Protein AF-A0ABD5RK14-F1 (afdb_monomer_lite)

pLDDT: mean 70.4, std 13.51, range [42.72, 92.06]

Organism: NCBI:txid1872699

Sequence (223 aa):
MRRQVLLFPVLILFSTANAITRFLGKRLPAAKLHGWIFNWAIGSEETATEIRDELISRTATILEESETEIEESPEELQQEIDESRRRASSIISSGEFVLALLFGISGFFVSPWITFVASLVIALSASLRITAVESLAISSTPEPHSVEWLMAARGWNQGAVEEGRILLNTVSAVGIKKYDERAFSIFVEEIFVPSVAEGAVSLPKAIGRMFTQMIELTQSKSA

Structure (mmCIF, N/CA/C/O backbone):
data_AF-A0ABD5RK14-F1
#
_entry.id   AF-A0ABD5RK14-F1
#
loop_
_atom_site.group_PDB
_atom_site.id
_atom_site.type_symbol
_atom_site.label_atom_id
_atom_site.label_alt_id
_atom_site.label_comp_id
_atom_site.label_asym_id
_atom_site.label_entity_id
_atom_site.label_seq_id
_atom_site.pdbx_PDB_ins_code
_atom_site.Cartn_x
_atom_site.Cartn_y
_atom_site.Cartn_z
_atom_site.occupancy
_atom_site.B_iso_or_equiv
_atom_site.auth_seq_id
_atom_site.auth_comp_id
_atom_site.auth_asym_id
_atom_site.auth_atom_id
_atom_site.pdbx_PDB_model_num
ATOM 1 N N . MET A 1 1 ? 42.273 22.804 -22.745 1.00 50.50 1 MET A N 1
ATOM 2 C CA . MET A 1 1 ? 41.621 22.092 -23.874 1.00 50.50 1 MET A CA 1
ATOM 3 C C . MET A 1 1 ? 41.255 20.617 -23.619 1.00 50.50 1 MET A C 1
ATOM 5 O O . MET A 1 1 ? 40.518 20.071 -24.422 1.00 50.50 1 MET A O 1
ATOM 9 N N . ARG A 1 2 ? 41.653 19.951 -22.516 1.00 51.97 2 ARG A N 1
ATOM 10 C CA . ARG A 1 2 ? 41.298 18.526 -22.268 1.00 51.97 2 ARG A CA 1
ATOM 11 C C . ARG A 1 2 ? 39.879 18.252 -21.724 1.00 51.97 2 ARG A C 1
ATOM 13 O O . ARG A 1 2 ? 39.401 17.136 -21.867 1.00 51.97 2 ARG A O 1
ATOM 20 N N . ARG A 1 3 ? 39.178 19.238 -21.142 1.00 47.81 3 ARG A N 1
ATOM 21 C CA . ARG A 1 3 ? 37.818 19.048 -20.576 1.00 47.81 3 ARG A CA 1
ATOM 22 C C . ARG A 1 3 ? 36.689 18.994 -21.619 1.00 47.81 3 ARG A C 1
ATOM 24 O O . ARG A 1 3 ? 35.659 18.395 -21.347 1.00 47.81 3 ARG A O 1
ATOM 31 N N . GLN A 1 4 ? 36.875 19.569 -22.810 1.00 46.34 4 GLN A N 1
ATOM 32 C CA . GLN A 1 4 ? 35.833 19.599 -23.853 1.00 46.34 4 GLN A CA 1
ATOM 33 C C . GLN A 1 4 ? 35.713 18.277 -24.632 1.00 46.34 4 GLN A C 1
ATOM 35 O O . GLN A 1 4 ? 34.634 17.955 -25.117 1.00 46.34 4 GLN A O 1
ATOM 40 N N . VAL A 1 5 ? 36.780 17.471 -24.689 1.00 49.16 5 VAL A N 1
ATOM 41 C CA . VAL A 1 5 ? 36.800 16.197 -25.435 1.00 49.16 5 VAL A CA 1
ATOM 42 C C . VAL A 1 5 ? 36.003 15.092 -24.724 1.00 49.16 5 VAL A C 1
ATOM 44 O O . VAL A 1 5 ? 35.456 14.217 -25.381 1.00 49.16 5 VAL A O 1
ATOM 47 N N . LEU A 1 6 ? 35.860 15.161 -23.395 1.00 45.62 6 LEU A N 1
ATOM 48 C CA . LEU A 1 6 ? 35.056 14.215 -22.603 1.00 45.62 6 LEU A CA 1
ATOM 49 C C . LEU A 1 6 ? 33.555 14.554 -22.572 1.00 45.62 6 LEU A C 1
ATOM 51 O O . LEU A 1 6 ? 32.741 13.670 -22.331 1.00 45.62 6 LEU A O 1
ATOM 55 N N . LEU A 1 7 ? 33.173 15.806 -22.844 1.00 47.25 7 LEU A N 1
ATOM 56 C CA . LEU A 1 7 ? 31.766 16.228 -22.869 1.00 47.25 7 LEU A CA 1
ATOM 57 C C . LEU A 1 7 ? 31.036 15.753 -24.130 1.00 47.25 7 LEU A C 1
ATOM 59 O O . LEU A 1 7 ? 29.846 15.467 -24.079 1.00 47.25 7 LEU A O 1
ATOM 63 N N . PHE A 1 8 ? 31.743 15.634 -25.254 1.00 51.84 8 PHE A N 1
ATOM 64 C CA . PHE A 1 8 ? 31.144 15.287 -26.544 1.00 51.84 8 PHE A CA 1
ATOM 65 C C . PHE A 1 8 ? 30.552 13.861 -26.590 1.00 51.84 8 PHE A C 1
ATOM 67 O O . PHE A 1 8 ? 29.399 13.719 -26.994 1.00 51.84 8 PHE A O 1
ATOM 74 N N . PRO A 1 9 ? 31.251 12.807 -26.117 1.00 51.34 9 PRO A N 1
ATOM 75 C CA . PRO A 1 9 ? 30.698 11.451 -26.057 1.00 51.34 9 PRO A CA 1
ATOM 76 C C . PRO A 1 9 ? 29.517 11.344 -25.088 1.00 51.34 9 PRO A C 1
ATOM 78 O O . PRO A 1 9 ? 28.532 10.674 -25.386 1.00 51.34 9 PRO A O 1
ATOM 81 N N . VAL A 1 10 ? 29.591 12.050 -23.954 1.00 48.12 10 VAL A N 1
ATOM 82 C CA . VAL A 1 10 ? 28.518 12.101 -22.950 1.00 48.12 10 VAL A CA 1
ATOM 83 C C . VAL A 1 10 ? 27.273 12.782 -23.521 1.00 48.12 10 VAL A C 1
ATOM 85 O O . VAL A 1 10 ? 26.172 12.271 -23.351 1.00 48.12 10 VAL A O 1
ATOM 88 N N . LEU A 1 11 ? 27.432 13.884 -24.261 1.00 50.06 11 LEU A N 1
ATOM 89 C CA . LEU A 1 11 ? 26.327 14.584 -24.924 1.00 50.06 11 LEU A CA 1
ATOM 90 C C . LEU A 1 11 ? 25.712 13.767 -26.068 1.00 50.06 11 LEU A C 1
ATOM 92 O O . LEU A 1 11 ? 24.496 13.801 -26.245 1.00 50.06 11 LEU A O 1
ATOM 96 N N . ILE A 1 12 ? 26.514 13.003 -26.817 1.00 56.62 12 ILE A N 1
ATOM 97 C CA . ILE A 1 12 ? 26.012 12.083 -27.850 1.00 56.62 12 ILE A CA 1
ATOM 98 C C . ILE A 1 12 ? 25.234 10.930 -27.206 1.00 56.62 12 ILE A C 1
ATOM 100 O O . ILE A 1 12 ? 24.134 10.622 -27.662 1.00 56.62 12 ILE A O 1
ATOM 104 N N . LEU A 1 13 ? 25.741 10.336 -26.122 1.00 48.41 13 LEU A N 1
ATOM 105 C CA . LEU A 1 13 ? 25.019 9.317 -25.352 1.00 48.41 13 LEU A CA 1
ATOM 106 C C . LEU A 1 13 ? 23.698 9.863 -24.802 1.00 48.41 13 LEU A C 1
ATOM 108 O O . LEU A 1 13 ? 22.663 9.231 -24.992 1.00 48.41 13 LEU A O 1
ATOM 112 N N . PHE A 1 14 ? 23.707 11.066 -24.218 1.00 48.09 14 PHE A N 1
ATOM 113 C CA . PHE A 1 14 ? 22.492 11.739 -23.753 1.00 48.09 14 PHE A CA 1
ATOM 114 C C . PHE A 1 14 ? 21.508 12.003 -24.892 1.00 48.09 14 PHE A C 1
ATOM 116 O O . PHE A 1 14 ? 20.331 11.701 -24.755 1.00 48.09 14 PHE A O 1
ATOM 123 N N . SER A 1 15 ? 21.969 12.524 -26.029 1.00 45.34 15 SER A N 1
ATOM 124 C CA . SER A 1 15 ? 21.139 12.792 -27.211 1.00 45.34 15 SER A CA 1
ATOM 125 C C . SER A 1 15 ? 20.498 11.517 -27.767 1.00 45.34 15 SER A C 1
ATOM 127 O O . SER A 1 15 ? 19.299 11.486 -28.045 1.00 45.34 15 SER A O 1
ATOM 129 N N . THR A 1 16 ? 21.279 10.438 -27.862 1.00 52.16 16 THR A N 1
ATOM 130 C CA . THR A 1 16 ? 20.818 9.145 -28.382 1.00 52.16 16 THR A CA 1
ATOM 131 C C . THR A 1 16 ? 19.840 8.489 -27.409 1.00 52.16 16 THR A C 1
ATOM 133 O O . THR A 1 16 ? 18.782 8.027 -27.831 1.00 52.16 16 THR A O 1
ATOM 136 N N . ALA A 1 17 ? 20.125 8.534 -26.103 1.00 48.66 17 ALA A N 1
ATOM 137 C CA . ALA A 1 17 ? 19.195 8.103 -25.065 1.00 48.66 17 ALA A CA 1
ATOM 138 C C . ALA A 1 17 ? 17.888 8.907 -25.121 1.00 48.66 17 ALA A C 1
ATOM 140 O O . ALA A 1 17 ? 16.819 8.310 -25.093 1.00 48.66 17 ALA A O 1
ATOM 141 N N . ASN A 1 18 ? 17.956 10.230 -25.304 1.00 45.38 18 ASN A N 1
ATOM 142 C CA . ASN A 1 18 ? 16.782 11.104 -25.383 1.00 45.38 18 ASN A CA 1
ATOM 143 C C . ASN A 1 18 ? 15.950 10.871 -26.662 1.00 45.38 18 ASN A C 1
ATOM 145 O O . ASN A 1 18 ? 14.727 11.004 -26.668 1.00 45.38 18 ASN A O 1
ATOM 149 N N . ALA A 1 19 ? 16.601 10.506 -27.769 1.00 51.12 19 ALA A N 1
ATOM 150 C CA . ALA A 1 19 ? 15.932 10.114 -29.007 1.00 51.12 19 ALA A CA 1
ATOM 151 C C . ALA A 1 19 ? 15.244 8.746 -28.871 1.00 51.12 19 ALA A C 1
ATOM 153 O O . ALA A 1 19 ? 14.104 8.591 -29.312 1.00 51.12 19 ALA A O 1
ATOM 154 N N . ILE A 1 20 ? 15.898 7.781 -28.216 1.00 50.84 20 ILE A N 1
ATOM 155 C CA . ILE A 1 20 ? 15.345 6.451 -27.931 1.00 50.84 20 ILE A CA 1
ATOM 156 C C . ILE A 1 20 ? 14.178 6.550 -26.944 1.00 50.84 20 ILE A C 1
ATOM 158 O O . ILE A 1 20 ? 13.126 5.980 -27.216 1.00 50.84 20 ILE A O 1
ATOM 162 N N . THR A 1 21 ? 14.295 7.317 -25.856 1.00 46.84 21 THR A N 1
ATOM 163 C CA . THR A 1 21 ? 13.192 7.534 -24.905 1.00 46.84 21 THR A CA 1
ATOM 164 C C . THR A 1 21 ? 12.029 8.278 -25.548 1.00 46.84 21 THR A C 1
ATOM 166 O O . THR A 1 21 ? 10.885 7.916 -25.305 1.00 46.84 21 THR A O 1
ATOM 169 N N . ARG A 1 22 ? 12.269 9.255 -26.434 1.00 50.81 22 ARG A N 1
ATOM 170 C CA . ARG A 1 22 ? 11.190 9.898 -27.210 1.00 50.81 22 ARG A CA 1
ATOM 171 C C . ARG A 1 22 ? 10.537 8.954 -28.213 1.00 50.81 22 ARG A C 1
ATOM 173 O O . ARG A 1 22 ? 9.329 9.039 -28.419 1.00 50.81 22 ARG A O 1
ATOM 180 N N . PHE A 1 23 ? 11.306 8.085 -28.861 1.00 49.59 23 PHE A N 1
ATOM 181 C CA . PHE A 1 23 ? 10.777 7.114 -29.817 1.00 49.59 23 PHE A CA 1
ATOM 182 C C . PHE A 1 23 ? 9.967 6.016 -29.115 1.00 49.59 23 PHE A C 1
ATOM 184 O O . PHE A 1 23 ? 8.843 5.725 -29.526 1.00 49.59 23 PHE A O 1
ATOM 191 N N . LEU A 1 24 ? 10.501 5.468 -28.021 1.00 42.72 24 LEU A N 1
ATOM 192 C CA . LEU A 1 24 ? 9.824 4.489 -27.174 1.00 42.72 24 LEU A CA 1
ATOM 193 C C . LEU A 1 24 ? 8.619 5.111 -26.469 1.00 42.72 24 LEU A C 1
ATOM 195 O O . LEU A 1 24 ? 7.537 4.558 -26.573 1.00 42.72 24 LEU A O 1
ATOM 199 N N . GLY A 1 25 ? 8.742 6.295 -25.869 1.00 44.94 25 GLY A N 1
ATOM 200 C CA . GLY A 1 25 ? 7.641 6.983 -25.184 1.00 44.94 25 GLY A CA 1
ATOM 201 C C . GLY A 1 25 ? 6.484 7.389 -26.103 1.00 44.94 25 GLY A C 1
ATOM 202 O O . GLY A 1 25 ? 5.346 7.481 -25.655 1.00 44.94 25 GLY A O 1
ATOM 203 N N . LYS A 1 26 ? 6.736 7.576 -27.409 1.00 54.44 26 LYS A N 1
ATOM 204 C CA . LYS A 1 26 ? 5.680 7.799 -28.415 1.00 54.44 26 LYS A CA 1
ATOM 205 C C . LYS A 1 26 ? 4.993 6.514 -28.889 1.00 54.44 26 LYS A C 1
ATOM 207 O O . LYS A 1 26 ? 3.878 6.597 -29.394 1.00 54.44 26 LYS A O 1
ATOM 212 N N . ARG A 1 27 ? 5.645 5.347 -28.791 1.00 53.66 27 ARG A N 1
ATOM 213 C CA . ARG A 1 27 ? 5.108 4.058 -29.283 1.00 53.66 27 ARG A CA 1
ATOM 214 C C . ARG A 1 27 ? 4.607 3.125 -28.185 1.00 53.66 27 ARG A C 1
ATOM 216 O O . ARG A 1 27 ? 3.693 2.347 -28.426 1.00 53.66 27 ARG A O 1
ATOM 223 N N . LEU A 1 28 ? 5.183 3.222 -27.000 1.00 49.69 28 LEU A N 1
ATOM 224 C CA . LEU A 1 28 ? 4.780 2.549 -25.778 1.00 49.69 28 LEU A CA 1
ATOM 225 C C . LEU A 1 28 ? 4.374 3.655 -24.806 1.00 49.69 28 LEU A C 1
ATOM 227 O O . LEU A 1 28 ? 5.242 4.204 -24.128 1.00 49.69 28 LEU A O 1
ATOM 231 N N . PRO A 1 29 ? 3.089 4.048 -24.766 1.00 59.72 29 PRO A N 1
ATOM 232 C CA . PRO A 1 29 ? 2.621 4.957 -23.733 1.00 59.72 29 PRO A CA 1
ATOM 233 C C . PRO A 1 29 ? 2.887 4.277 -22.393 1.00 59.72 29 PRO A C 1
ATOM 235 O O . PRO A 1 29 ? 2.222 3.298 -22.058 1.00 59.72 29 PRO A O 1
ATOM 238 N N . ALA A 1 30 ? 3.902 4.764 -21.677 1.00 54.56 30 ALA A N 1
ATOM 239 C CA . ALA A 1 30 ? 4.398 4.153 -20.451 1.00 54.56 30 ALA A CA 1
ATOM 240 C C . ALA A 1 30 ? 3.236 3.903 -19.482 1.00 54.56 30 ALA A C 1
ATOM 242 O O . ALA A 1 30 ? 3.072 2.783 -19.023 1.00 54.56 30 ALA A O 1
ATOM 243 N N . ALA A 1 31 ? 2.320 4.870 -19.340 1.00 58.41 31 ALA A N 1
ATOM 244 C CA . ALA A 1 31 ? 1.073 4.738 -18.581 1.00 58.41 31 ALA A CA 1
ATOM 245 C C . ALA A 1 31 ? 0.248 3.477 -18.921 1.00 58.41 31 ALA A C 1
ATOM 247 O O . ALA A 1 31 ? -0.212 2.783 -18.019 1.00 58.41 31 ALA A O 1
ATOM 248 N N . LYS A 1 32 ? 0.102 3.116 -20.206 1.00 63.84 32 LYS A N 1
ATOM 249 C CA . LYS A 1 32 ? -0.616 1.886 -20.595 1.00 63.84 32 LYS A CA 1
ATOM 250 C C . LYS A 1 32 ? 0.182 0.626 -20.287 1.00 63.84 32 LYS A C 1
ATOM 252 O O . LYS A 1 32 ? -0.415 -0.399 -19.986 1.00 63.84 32 LYS A O 1
ATOM 257 N N . LEU A 1 33 ? 1.510 0.684 -20.390 1.00 61.16 33 LEU A N 1
ATOM 258 C CA . LEU A 1 33 ? 2.373 -0.437 -20.029 1.00 61.16 33 LEU A CA 1
ATOM 259 C C . LEU A 1 33 ? 2.332 -0.671 -18.511 1.00 61.16 33 LEU A C 1
ATOM 261 O O . LEU A 1 33 ? 2.134 -1.804 -18.088 1.00 61.16 33 LEU A O 1
ATOM 265 N N . HIS A 1 34 ? 2.447 0.394 -17.713 1.00 61.47 34 HIS A N 1
ATOM 266 C CA . HIS A 1 34 ? 2.351 0.357 -16.254 1.00 61.47 34 HIS A CA 1
ATOM 267 C C . HIS A 1 34 ? 1.003 -0.222 -15.808 1.00 61.47 34 HIS A C 1
ATOM 269 O O . HIS A 1 34 ? 0.981 -1.215 -15.083 1.00 61.47 34 HIS A O 1
ATOM 275 N N . GLY A 1 35 ? -0.105 0.310 -16.340 1.00 63.50 35 GLY A N 1
ATOM 276 C CA . GLY A 1 35 ? -1.446 -0.210 -16.072 1.00 63.50 35 GLY A CA 1
ATOM 277 C C . GLY A 1 35 ? -1.633 -1.660 -16.528 1.00 63.50 35 GLY A C 1
ATOM 278 O O . GLY A 1 35 ? -2.241 -2.447 -15.818 1.00 63.50 35 GLY A O 1
ATOM 279 N N . TRP A 1 36 ? -1.064 -2.068 -17.668 1.00 67.38 36 TRP A N 1
ATOM 280 C CA . TRP A 1 36 ? -1.132 -3.463 -18.123 1.00 67.38 36 TRP A CA 1
ATOM 281 C C . TRP A 1 36 ? -0.375 -4.429 -17.200 1.00 67.38 36 TRP A C 1
ATOM 283 O O . TRP A 1 36 ? -0.899 -5.494 -16.883 1.00 67.38 36 TRP A O 1
ATOM 293 N N . ILE A 1 37 ? 0.826 -4.063 -16.738 1.00 66.19 37 ILE A N 1
ATOM 294 C CA . ILE A 1 37 ? 1.621 -4.892 -15.815 1.00 66.19 37 ILE A CA 1
ATOM 295 C C . ILE A 1 37 ? 0.926 -4.987 -14.454 1.00 66.19 37 ILE A C 1
ATOM 297 O O . ILE A 1 37 ? 0.843 -6.076 -13.888 1.00 66.19 37 ILE A O 1
ATOM 301 N N . PHE A 1 38 ? 0.403 -3.867 -13.951 1.00 69.44 38 PHE A N 1
ATOM 302 C CA . PHE A 1 38 ? -0.397 -3.833 -12.730 1.00 69.44 38 PHE A CA 1
ATOM 303 C C . PHE A 1 38 ? -1.629 -4.731 -12.864 1.00 69.44 38 PHE A C 1
ATOM 305 O O . PHE A 1 38 ? -1.832 -5.617 -12.037 1.00 69.44 38 PHE A O 1
ATOM 312 N N . ASN A 1 39 ? -2.354 -4.605 -13.979 1.00 76.62 39 ASN A N 1
ATOM 313 C CA . ASN A 1 39 ? -3.534 -5.412 -14.257 1.00 76.62 39 ASN A CA 1
ATOM 314 C C . ASN A 1 39 ? -3.241 -6.908 -14.374 1.00 76.62 39 ASN A C 1
ATOM 316 O O . ASN A 1 39 ? -4.050 -7.738 -13.970 1.00 76.62 39 ASN A O 1
ATOM 320 N N . TRP A 1 40 ? -2.081 -7.265 -14.920 1.00 75.06 40 TRP A N 1
ATOM 321 C CA . TRP A 1 40 ? -1.640 -8.651 -14.987 1.00 75.06 40 TRP A CA 1
ATOM 322 C C . TRP A 1 40 ? -1.264 -9.214 -13.608 1.00 75.06 40 TRP A C 1
ATOM 324 O O . TRP A 1 40 ? -1.574 -10.369 -13.322 1.00 75.06 40 TRP A O 1
ATOM 334 N N . ALA A 1 41 ? -0.609 -8.418 -12.758 1.00 67.56 41 ALA A N 1
ATOM 335 C CA . ALA A 1 41 ? -0.113 -8.866 -11.457 1.00 67.56 41 ALA A CA 1
ATOM 336 C C . ALA A 1 41 ? -1.193 -8.892 -10.360 1.00 67.56 41 ALA A C 1
ATOM 338 O O . ALA A 1 41 ? -1.214 -9.813 -9.547 1.00 67.56 41 ALA A O 1
ATOM 339 N N . ILE A 1 42 ? -2.062 -7.880 -10.325 1.00 69.44 42 ILE A N 1
ATOM 340 C CA . ILE A 1 42 ? -3.051 -7.655 -9.258 1.00 69.44 42 ILE A CA 1
ATOM 341 C C . ILE A 1 42 ? -4.485 -7.905 -9.743 1.00 69.44 42 ILE A C 1
ATOM 343 O O . ILE A 1 42 ? -5.356 -8.232 -8.944 1.00 69.44 42 ILE A O 1
ATOM 347 N N . GLY A 1 43 ? -4.739 -7.824 -11.049 1.00 75.88 43 GLY A N 1
ATOM 348 C CA . GLY A 1 43 ? -6.090 -7.685 -11.595 1.00 75.88 43 GLY A CA 1
ATOM 349 C C . GLY A 1 43 ? -6.423 -6.219 -11.859 1.00 75.88 43 GLY A C 1
ATOM 350 O O . GLY A 1 43 ? -5.556 -5.360 -11.758 1.00 75.88 43 GLY A O 1
ATOM 351 N N . SER A 1 44 ? -7.668 -5.919 -12.230 1.00 81.44 44 SER A N 1
ATOM 352 C CA . SER A 1 44 ? -8.055 -4.547 -12.584 1.00 81.44 44 SER A CA 1
ATOM 353 C C . SER A 1 44 ? -7.833 -3.549 -11.435 1.00 81.44 44 SER A C 1
ATOM 355 O O . SER A 1 44 ? -7.906 -3.917 -10.263 1.00 81.44 44 SER A O 1
ATOM 357 N N . GLU A 1 45 ? -7.598 -2.279 -11.770 1.00 77.81 45 GLU A N 1
ATOM 358 C CA . GLU A 1 45 ? -7.544 -1.175 -10.796 1.00 77.81 45 GLU A CA 1
ATOM 359 C C . GLU A 1 45 ? -8.792 -1.131 -9.899 1.00 77.81 45 GLU A C 1
ATOM 361 O O . GLU A 1 45 ? -8.683 -0.906 -8.696 1.00 77.81 45 GLU A O 1
ATOM 366 N N . GLU A 1 46 ? -9.960 -1.442 -10.464 1.00 81.62 46 GLU A N 1
ATOM 367 C CA . GLU A 1 46 ? -11.224 -1.593 -9.739 1.00 81.62 46 GLU A CA 1
ATOM 368 C C . GLU A 1 46 ? -11.125 -2.688 -8.669 1.00 81.62 46 GLU A C 1
ATOM 370 O O . GLU A 1 46 ? -11.348 -2.414 -7.496 1.00 81.62 46 GLU A O 1
ATOM 375 N N . THR A 1 47 ? -10.651 -3.885 -9.027 1.00 82.88 47 THR A N 1
ATOM 376 C CA . THR A 1 47 ? -10.435 -4.987 -8.070 1.00 82.88 47 THR A CA 1
ATOM 377 C C . THR A 1 47 ? -9.471 -4.597 -6.950 1.00 82.88 47 THR A C 1
ATOM 379 O O . THR A 1 47 ? -9.694 -4.926 -5.789 1.00 82.88 47 THR A O 1
ATOM 382 N N . ALA A 1 48 ? -8.383 -3.903 -7.280 1.00 82.19 48 ALA A N 1
ATOM 383 C CA . ALA A 1 48 ? -7.411 -3.470 -6.283 1.00 82.19 48 ALA A CA 1
ATOM 384 C C . ALA A 1 48 ? -8.024 -2.449 -5.302 1.00 82.19 48 ALA A C 1
ATOM 386 O O . ALA A 1 48 ? -7.775 -2.515 -4.098 1.00 82.19 48 ALA A O 1
ATOM 387 N N . THR A 1 49 ? -8.854 -1.545 -5.825 1.00 84.50 49 THR A N 1
ATOM 388 C CA . THR A 1 49 ? -9.574 -0.516 -5.063 1.00 84.50 49 THR A CA 1
ATOM 389 C C . THR A 1 49 ? -10.636 -1.137 -4.155 1.00 84.50 49 THR A C 1
ATOM 391 O O . THR A 1 49 ? -10.673 -0.827 -2.968 1.00 84.50 49 THR A O 1
ATOM 394 N N . GLU A 1 50 ? -11.430 -2.081 -4.669 1.00 87.00 50 GLU A N 1
ATOM 395 C CA . GLU A 1 50 ? -12.429 -2.827 -3.891 1.00 87.00 50 GLU A CA 1
ATOM 396 C C . GLU A 1 50 ? -11.794 -3.565 -2.707 1.00 87.00 50 GLU A C 1
ATOM 398 O O . GLU A 1 50 ? -12.299 -3.505 -1.589 1.00 87.00 50 GLU A O 1
ATOM 403 N N . ILE A 1 51 ? -10.658 -4.234 -2.934 1.00 86.50 51 ILE A N 1
ATOM 404 C CA . ILE A 1 51 ? -9.941 -4.966 -1.882 1.00 86.50 51 ILE A CA 1
ATOM 405 C C . ILE A 1 51 ? -9.390 -4.024 -0.817 1.00 86.50 51 ILE A C 1
ATOM 407 O O . ILE A 1 51 ? -9.453 -4.345 0.370 1.00 86.50 51 ILE A O 1
ATOM 411 N N . ARG A 1 52 ? -8.850 -2.867 -1.216 1.00 86.88 52 ARG A N 1
ATOM 412 C CA . ARG A 1 52 ? -8.433 -1.836 -0.261 1.00 86.88 52 ARG A CA 1
ATOM 413 C C . ARG A 1 52 ? -9.617 -1.398 0.594 1.00 86.88 52 ARG A C 1
ATOM 415 O O . ARG A 1 52 ? -9.498 -1.378 1.815 1.00 86.88 52 ARG A O 1
ATOM 422 N N . ASP A 1 53 ? -10.722 -1.018 -0.039 1.00 87.94 53 ASP A N 1
ATOM 423 C CA . ASP A 1 53 ? -11.877 -0.459 0.665 1.00 87.94 53 ASP A CA 1
ATOM 424 C C . ASP A 1 53 ? -12.492 -1.483 1.615 1.00 87.94 53 ASP A C 1
ATOM 426 O O . ASP A 1 53 ? -12.866 -1.147 2.735 1.00 87.94 53 ASP A O 1
ATOM 430 N N . GLU A 1 54 ? -12.504 -2.753 1.223 1.00 89.25 54 GLU A N 1
ATOM 431 C CA . GLU A 1 54 ? -12.929 -3.843 2.088 1.00 89.25 54 GLU A CA 1
ATOM 432 C C . GLU A 1 54 ? -11.974 -4.085 3.262 1.00 89.25 54 GLU A C 1
ATOM 434 O O . GLU A 1 54 ? -12.445 -4.296 4.378 1.00 89.25 54 GLU A O 1
ATOM 439 N N . LEU A 1 55 ? -10.653 -4.027 3.052 1.00 88.25 55 LEU A N 1
ATOM 440 C CA . LEU A 1 55 ? -9.676 -4.119 4.142 1.00 88.25 55 LEU A CA 1
ATOM 441 C C . LEU A 1 55 ? -9.873 -2.991 5.155 1.00 88.25 55 LEU A C 1
ATOM 443 O O . LEU A 1 55 ? -9.957 -3.253 6.352 1.00 88.25 55 LEU A O 1
ATOM 447 N N . ILE A 1 56 ? -9.983 -1.752 4.670 1.00 89.12 56 ILE A N 1
ATOM 448 C CA . ILE A 1 56 ? -10.212 -0.577 5.515 1.00 89.12 56 ILE A CA 1
ATOM 449 C C . ILE A 1 56 ? -11.539 -0.727 6.261 1.00 89.12 56 ILE A C 1
ATOM 451 O O . ILE A 1 56 ? -11.572 -0.573 7.478 1.00 89.12 56 ILE A O 1
ATOM 455 N N . SER A 1 57 ? -12.619 -1.080 5.558 1.00 90.75 57 SER A N 1
ATOM 456 C CA . SER A 1 57 ? -13.948 -1.209 6.155 1.00 90.75 57 SER A CA 1
ATOM 457 C C . SER A 1 57 ? -14.010 -2.314 7.206 1.00 90.75 57 SER A C 1
ATOM 459 O O . SER A 1 57 ? -14.558 -2.082 8.276 1.00 90.75 57 SER A O 1
ATOM 461 N N . ARG A 1 58 ? -13.458 -3.504 6.936 1.00 90.62 58 ARG A N 1
ATOM 462 C CA . ARG A 1 58 ? -13.470 -4.610 7.907 1.00 90.62 58 ARG A CA 1
ATOM 463 C C . ARG A 1 58 ? -12.625 -4.291 9.127 1.00 90.62 58 ARG A C 1
ATOM 465 O O . ARG A 1 58 ? -13.049 -4.570 10.240 1.00 90.62 58 ARG A O 1
ATOM 472 N N . THR A 1 59 ? -11.454 -3.688 8.934 1.00 89.56 59 THR A N 1
ATOM 473 C CA . THR A 1 59 ? -10.629 -3.252 10.062 1.00 89.56 59 THR A CA 1
ATOM 474 C C . THR A 1 59 ? -11.326 -2.182 10.884 1.00 89.56 59 THR A C 1
ATOM 476 O O . THR A 1 59 ? -11.300 -2.286 12.102 1.00 89.56 59 THR A O 1
ATOM 479 N N . ALA A 1 60 ? -11.998 -1.218 10.253 1.00 90.19 60 ALA A N 1
ATOM 480 C CA . ALA A 1 60 ? -12.786 -0.218 10.965 1.00 90.19 60 ALA A CA 1
ATOM 481 C C . ALA A 1 60 ? -13.871 -0.871 11.834 1.00 90.19 60 ALA A C 1
ATOM 483 O O . ALA A 1 60 ? -13.952 -0.577 13.020 1.00 90.19 60 ALA A O 1
ATOM 484 N N . THR A 1 61 ? -14.630 -1.822 11.276 1.00 92.06 61 THR A N 1
ATOM 485 C CA . THR A 1 61 ? -15.643 -2.579 12.028 1.00 92.06 61 THR A CA 1
ATOM 486 C C . THR A 1 61 ? -15.034 -3.348 13.200 1.00 92.06 61 THR A C 1
ATOM 488 O O . THR A 1 61 ? -15.567 -3.298 14.299 1.00 92.06 61 THR A O 1
ATOM 491 N N . ILE A 1 62 ? -13.894 -4.017 13.007 1.00 90.94 62 ILE A N 1
ATOM 492 C CA . ILE A 1 62 ? -13.226 -4.763 14.086 1.00 90.94 62 ILE A CA 1
ATOM 493 C C . ILE A 1 62 ? -12.727 -3.816 15.189 1.00 90.94 62 ILE A C 1
ATOM 495 O O . ILE A 1 62 ? -12.835 -4.137 16.371 1.00 90.94 62 ILE A O 1
ATOM 499 N N . LEU A 1 63 ? -12.180 -2.652 14.830 1.00 89.31 63 LEU A N 1
ATOM 500 C CA . LEU A 1 63 ? -11.735 -1.641 15.795 1.00 89.31 63 LEU A CA 1
ATOM 501 C C . LEU A 1 63 ? -12.914 -1.066 16.596 1.00 89.31 63 LEU A C 1
ATOM 503 O O . LEU A 1 63 ? -12.793 -0.904 17.808 1.00 89.31 63 LEU A O 1
ATOM 507 N N . GLU A 1 64 ? -14.050 -0.833 15.935 1.00 90.00 64 GLU A N 1
ATOM 508 C CA . GLU A 1 64 ? -15.291 -0.362 16.561 1.00 90.00 64 GLU A CA 1
ATOM 509 C C . GLU A 1 64 ? -15.858 -1.418 17.525 1.00 90.00 64 GLU A C 1
ATOM 511 O O . GLU A 1 64 ? -16.133 -1.121 18.685 1.00 90.00 64 GLU A O 1
ATOM 516 N N . GLU A 1 65 ? -15.963 -2.676 17.086 1.00 90.38 65 GLU A N 1
ATOM 517 C CA . GLU A 1 65 ? -16.473 -3.793 17.898 1.00 90.38 65 GLU A CA 1
ATOM 518 C C . GLU A 1 65 ? -15.571 -4.139 19.089 1.00 90.38 65 GLU A C 1
ATOM 520 O O . GLU A 1 65 ? -16.050 -4.626 20.114 1.00 90.38 65 GLU A O 1
ATOM 525 N N . SER A 1 66 ? -14.263 -3.911 18.957 1.00 85.62 66 SER A N 1
ATOM 526 C CA . SER A 1 66 ? -13.289 -4.140 20.030 1.00 85.62 66 SER A CA 1
ATOM 527 C C . SER A 1 66 ? -13.174 -2.975 21.014 1.00 85.62 66 SER A C 1
ATOM 529 O O . SER A 1 66 ? -12.398 -3.085 21.962 1.00 85.62 66 SER A O 1
ATOM 531 N N . GLU A 1 67 ? -13.935 -1.892 20.806 1.00 84.50 67 GLU A N 1
ATOM 532 C CA . GLU A 1 67 ? -13.866 -0.656 21.597 1.00 84.50 67 GLU A CA 1
ATOM 533 C C . GLU A 1 67 ? -12.419 -0.150 21.730 1.00 84.50 67 GLU A C 1
ATOM 535 O O . GLU A 1 67 ? -11.977 0.265 22.804 1.00 84.50 67 GLU A O 1
ATOM 540 N N . THR A 1 68 ? -11.646 -0.229 20.639 1.00 81.62 68 THR A N 1
ATOM 541 C CA . THR A 1 68 ? -10.247 0.209 20.653 1.00 81.62 68 THR A CA 1
ATOM 542 C C . THR A 1 68 ? -10.188 1.708 20.945 1.00 81.62 68 THR A C 1
ATOM 544 O O . THR A 1 68 ? -10.765 2.512 20.216 1.00 81.62 68 THR A O 1
ATOM 547 N N . GLU A 1 69 ? -9.474 2.093 22.003 1.00 83.56 69 GLU A N 1
ATOM 548 C CA . GLU A 1 69 ? -9.271 3.501 22.343 1.00 83.56 69 GLU A CA 1
ATOM 549 C C . GLU A 1 69 ? -8.326 4.141 21.316 1.00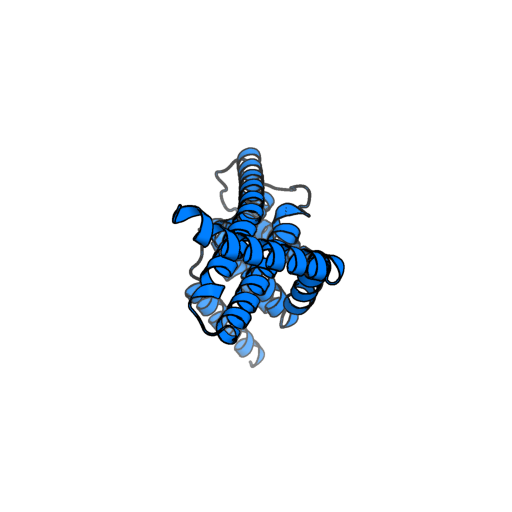 83.56 69 GLU A C 1
ATOM 551 O O . GLU A 1 69 ? -7.148 3.789 21.231 1.00 83.56 69 GLU A O 1
ATOM 556 N N . ILE A 1 70 ? -8.866 5.049 20.500 1.00 83.75 70 ILE A N 1
ATOM 557 C CA . ILE A 1 70 ? -8.105 5.842 19.531 1.00 83.75 70 ILE A CA 1
ATOM 558 C C . ILE A 1 70 ? -7.855 7.208 20.166 1.00 83.75 70 ILE A C 1
ATOM 560 O O . ILE A 1 70 ? -8.794 7.964 20.420 1.00 83.75 70 ILE A O 1
ATOM 564 N N . GLU A 1 71 ? -6.590 7.495 20.470 1.00 86.44 71 GLU A N 1
ATOM 565 C CA . GLU A 1 71 ? -6.186 8.733 21.146 1.00 86.44 71 GLU A CA 1
ATOM 566 C C . GLU A 1 71 ? -6.236 9.942 20.198 1.00 86.44 71 GLU A C 1
ATOM 568 O O . GLU A 1 71 ? -6.445 11.075 20.638 1.00 86.44 71 GLU A O 1
ATOM 573 N N . GLU A 1 72 ? -6.044 9.707 18.899 1.00 86.12 72 GLU A N 1
ATOM 574 C CA . GLU A 1 72 ? -5.975 10.741 17.874 1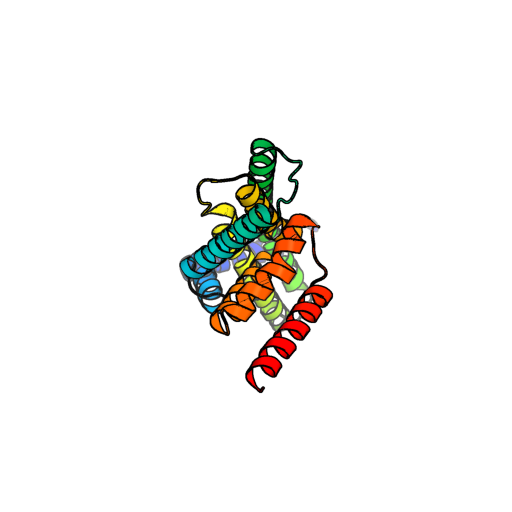.00 86.12 72 GLU A CA 1
ATOM 575 C C . GLU A 1 72 ? -7.357 11.277 17.477 1.00 86.12 72 GLU A C 1
ATOM 577 O O . GLU A 1 72 ? -8.328 10.541 17.281 1.00 86.12 72 GLU A O 1
ATOM 582 N N . SER A 1 73 ? -7.434 12.592 17.279 1.00 88.50 73 SER A N 1
ATOM 583 C CA . SER A 1 73 ? -8.642 13.236 16.763 1.00 88.50 73 SER A CA 1
ATOM 584 C C . SER A 1 73 ? -8.887 12.911 15.276 1.00 88.50 73 SER A C 1
ATOM 586 O O . SER A 1 73 ? -7.938 12.653 14.525 1.00 88.50 73 SER A O 1
ATOM 588 N N . PRO A 1 74 ? -10.147 12.980 14.796 1.00 87.62 74 PRO A N 1
ATOM 589 C CA . PRO A 1 74 ? -10.454 12.822 13.373 1.00 87.62 74 PRO A CA 1
ATOM 590 C C . PRO A 1 74 ? -9.630 13.762 12.478 1.00 87.62 74 PRO A C 1
ATOM 592 O O . PRO A 1 74 ? -9.183 13.367 11.400 1.00 87.62 74 PRO A O 1
ATOM 595 N N . GLU A 1 75 ? -9.413 15.004 12.919 1.00 87.38 75 GLU A N 1
ATOM 596 C CA . GLU A 1 75 ? -8.627 15.998 12.191 1.00 87.38 75 GLU A CA 1
ATOM 597 C C . GLU A 1 75 ? -7.144 15.619 12.097 1.00 87.38 75 GLU A C 1
ATOM 599 O O . GLU A 1 75 ? -6.547 15.776 11.029 1.00 87.38 75 GLU A O 1
ATOM 604 N N . GLU A 1 76 ? -6.555 15.097 13.177 1.00 86.94 76 GLU A N 1
ATOM 605 C CA . GLU A 1 76 ? -5.166 14.620 13.186 1.00 86.94 76 GLU A CA 1
ATOM 606 C C . GLU A 1 76 ? -4.988 13.427 12.243 1.00 86.94 76 GLU A C 1
ATOM 608 O O . GLU A 1 76 ? -4.099 13.448 11.389 1.00 86.94 76 GLU A O 1
ATOM 613 N N . LEU A 1 77 ? -5.884 12.436 12.302 1.00 86.88 77 LEU A N 1
ATOM 614 C CA . LEU A 1 77 ? -5.840 11.273 11.409 1.00 86.88 77 LEU A CA 1
ATOM 615 C C . LEU A 1 77 ? -5.984 11.678 9.936 1.00 86.88 77 LEU A C 1
ATOM 617 O O . LEU A 1 77 ? -5.254 11.187 9.070 1.00 86.88 77 LEU A O 1
ATOM 621 N N . GLN A 1 78 ? -6.893 12.610 9.640 1.00 86.69 78 GLN A N 1
ATOM 622 C CA . GLN A 1 78 ? -7.068 13.140 8.291 1.00 86.69 78 GLN A CA 1
ATOM 623 C C . GLN A 1 78 ? -5.813 13.884 7.811 1.00 86.69 78 GLN A C 1
ATOM 625 O O . GLN A 1 78 ? -5.392 13.710 6.662 1.00 86.69 78 GLN A O 1
ATOM 630 N N . GLN A 1 79 ? -5.184 14.677 8.685 1.00 88.00 79 GLN A N 1
ATOM 631 C CA . GLN A 1 79 ? -3.936 15.365 8.371 1.00 88.00 79 GLN A CA 1
ATOM 632 C C . GLN A 1 79 ? -2.809 14.368 8.074 1.00 88.00 79 GLN A C 1
ATOM 634 O O . GLN A 1 79 ? -2.088 14.549 7.093 1.00 88.00 79 GLN A O 1
ATOM 639 N N . GLU A 1 80 ? -2.666 13.302 8.860 1.00 85.50 80 GLU A N 1
ATOM 640 C CA . GLU A 1 80 ? -1.645 12.274 8.637 1.00 85.50 80 GLU A CA 1
ATOM 641 C C . GLU A 1 80 ? -1.861 11.491 7.339 1.00 85.50 80 GLU A C 1
ATOM 643 O O . GLU A 1 80 ? -0.899 11.191 6.619 1.00 85.50 80 GLU A O 1
ATOM 648 N N . ILE A 1 81 ? -3.117 11.201 6.992 1.00 84.62 81 ILE A N 1
ATOM 649 C CA . ILE A 1 81 ? -3.484 10.616 5.698 1.00 84.62 81 ILE A CA 1
ATOM 650 C C . ILE A 1 81 ? -3.042 11.544 4.561 1.00 84.62 81 ILE A C 1
ATOM 652 O O . ILE A 1 81 ? -2.380 11.103 3.616 1.00 84.62 81 ILE A O 1
ATOM 656 N N . ASP A 1 82 ? -3.355 12.835 4.651 1.00 84.81 82 ASP A N 1
ATOM 657 C CA . ASP A 1 82 ? -3.002 13.809 3.619 1.00 84.81 82 ASP A CA 1
ATOM 658 C C . ASP A 1 82 ? -1.492 14.055 3.530 1.00 84.81 82 ASP A C 1
ATOM 660 O O . ASP A 1 82 ? -0.940 14.187 2.432 1.00 84.81 82 ASP A O 1
ATOM 664 N N . GLU A 1 83 ? -0.788 14.070 4.659 1.00 85.50 83 GLU A N 1
ATOM 665 C CA . GLU A 1 83 ? 0.670 14.123 4.694 1.00 85.50 83 GLU A CA 1
ATOM 666 C C . GLU A 1 83 ? 1.292 12.884 4.060 1.00 85.50 83 GLU A C 1
ATOM 668 O O . GLU A 1 83 ? 2.205 13.011 3.237 1.00 85.50 83 GLU A O 1
ATOM 673 N N . SER A 1 84 ? 0.773 11.698 4.375 1.00 80.44 84 SER A N 1
ATOM 674 C CA . SER A 1 84 ? 1.211 10.442 3.772 1.00 80.44 84 SER A CA 1
ATOM 675 C C . SER A 1 84 ? 1.020 10.482 2.261 1.00 80.44 84 SER A C 1
ATOM 677 O O . SER A 1 84 ? 1.966 10.204 1.528 1.00 80.44 84 SER A O 1
ATOM 679 N N . ARG A 1 85 ? -0.130 10.952 1.763 1.00 77.81 85 ARG A N 1
ATOM 680 C CA . ARG A 1 85 ? -0.366 11.152 0.321 1.00 77.81 85 ARG A CA 1
ATOM 681 C C . ARG A 1 85 ? 0.626 12.120 -0.310 1.00 77.81 85 ARG A C 1
ATOM 683 O O . ARG A 1 85 ? 1.174 11.837 -1.374 1.00 77.81 85 ARG A O 1
ATOM 690 N N . ARG A 1 86 ? 0.901 13.256 0.337 1.00 79.31 86 ARG A N 1
ATOM 691 C CA . ARG A 1 86 ? 1.891 14.232 -0.154 1.00 79.31 86 ARG A CA 1
ATOM 692 C C . ARG A 1 86 ? 3.290 13.620 -0.219 1.00 79.31 86 ARG A C 1
ATOM 694 O O . ARG A 1 86 ? 3.991 13.810 -1.216 1.00 79.31 86 ARG A O 1
ATOM 701 N N . ARG A 1 87 ? 3.686 12.851 0.800 1.00 76.69 87 ARG A N 1
ATOM 702 C CA . ARG A 1 87 ? 4.950 12.098 0.814 1.00 76.69 87 ARG A CA 1
ATOM 703 C C . ARG A 1 87 ? 4.970 11.042 -0.291 1.00 76.69 87 ARG A C 1
ATOM 705 O O . ARG A 1 87 ? 5.962 10.952 -1.008 1.00 76.69 87 ARG A O 1
ATOM 712 N N . ALA A 1 88 ? 3.874 10.318 -0.500 1.00 72.25 88 ALA A N 1
ATOM 713 C CA . ALA A 1 88 ? 3.724 9.329 -1.565 1.00 72.25 88 ALA A CA 1
ATOM 714 C C . ALA A 1 88 ? 3.950 9.950 -2.954 1.00 72.25 88 ALA A C 1
ATOM 716 O O . ALA A 1 88 ? 4.769 9.459 -3.733 1.00 72.25 88 ALA A O 1
ATOM 717 N N . SER A 1 89 ? 3.312 11.093 -3.221 1.00 68.38 89 SER A N 1
ATOM 718 C CA . SER A 1 89 ? 3.503 11.876 -4.448 1.00 68.38 89 SER A CA 1
ATOM 719 C C . SER A 1 89 ? 4.956 12.334 -4.630 1.00 68.38 89 SER A C 1
ATOM 721 O O . SER A 1 89 ? 5.499 12.286 -5.734 1.00 68.38 89 SER A O 1
ATOM 723 N N . SER A 1 90 ? 5.627 12.734 -3.545 1.00 69.62 90 SER A N 1
ATOM 724 C CA . SER A 1 90 ? 7.048 13.108 -3.575 1.00 69.62 90 SER A CA 1
ATOM 725 C C . SER A 1 90 ? 7.975 11.915 -3.860 1.00 69.62 90 SER A C 1
ATOM 727 O O . SER A 1 90 ? 8.951 12.052 -4.607 1.00 69.62 90 SER A O 1
ATOM 729 N N . ILE A 1 91 ? 7.657 10.730 -3.324 1.00 64.94 91 ILE A N 1
ATOM 730 C CA . ILE A 1 91 ? 8.390 9.483 -3.583 1.00 64.94 91 ILE A CA 1
ATOM 731 C C . ILE A 1 91 ? 8.270 9.077 -5.053 1.00 64.94 91 ILE A C 1
ATOM 733 O O . ILE A 1 91 ? 9.278 8.683 -5.636 1.00 64.94 91 ILE A O 1
ATOM 737 N N . ILE A 1 92 ? 7.090 9.212 -5.671 1.00 63.66 92 ILE A N 1
ATOM 738 C CA . ILE A 1 92 ? 6.898 8.940 -7.107 1.00 63.66 92 ILE A CA 1
ATOM 739 C C . ILE A 1 92 ? 7.842 9.821 -7.938 1.00 63.66 92 ILE A C 1
ATOM 741 O O . ILE A 1 92 ? 8.642 9.307 -8.720 1.00 63.66 92 ILE A O 1
ATOM 745 N N . SER A 1 93 ? 7.843 11.133 -7.679 1.00 60.56 93 SER A N 1
ATOM 746 C CA . SER A 1 93 ? 8.714 12.085 -8.382 1.00 60.56 93 SER A CA 1
ATOM 747 C C . SER A 1 93 ? 10.213 11.801 -8.177 1.00 60.56 93 SER A C 1
ATOM 749 O O . SER A 1 93 ? 11.008 11.926 -9.110 1.00 60.56 93 SER A O 1
ATOM 751 N N . SER A 1 94 ? 10.615 11.374 -6.976 1.00 57.88 94 SER A N 1
ATOM 752 C CA . SER A 1 94 ? 12.020 11.074 -6.652 1.00 57.88 94 SER A CA 1
ATOM 753 C C . SER A 1 94 ? 12.479 9.711 -7.187 1.00 57.88 94 SER A C 1
ATOM 755 O O . SER A 1 94 ? 13.630 9.555 -7.601 1.00 57.88 94 SER A O 1
ATOM 757 N N . GLY A 1 95 ? 11.585 8.720 -7.203 1.00 56.50 95 GLY A N 1
ATOM 758 C CA . GLY A 1 95 ? 11.847 7.371 -7.699 1.00 56.50 95 GLY A CA 1
ATOM 759 C C . GLY A 1 95 ? 12.143 7.358 -9.195 1.00 56.50 95 GLY A C 1
ATOM 760 O O . GLY A 1 95 ? 13.111 6.728 -9.617 1.00 56.50 95 GLY A O 1
ATOM 761 N N . GLU A 1 96 ? 11.392 8.126 -9.986 1.00 57.09 96 GLU A N 1
ATOM 762 C CA . GLU A 1 96 ? 11.648 8.306 -11.421 1.00 57.09 96 GLU A CA 1
ATOM 763 C C . GLU A 1 96 ? 13.055 8.860 -11.699 1.00 57.09 96 GLU A C 1
ATOM 765 O O . GLU A 1 96 ? 13.759 8.381 -12.593 1.00 57.09 96 GLU A O 1
ATOM 770 N N . PHE A 1 97 ? 13.508 9.819 -10.886 1.00 50.06 97 PHE A N 1
ATOM 771 C CA . PHE A 1 97 ? 14.843 10.407 -10.996 1.00 50.06 97 PHE A CA 1
ATOM 772 C C . PHE A 1 97 ? 15.960 9.417 -10.621 1.00 50.06 97 PHE A C 1
ATOM 774 O O . PHE A 1 97 ? 16.948 9.296 -11.348 1.00 50.06 97 PHE A O 1
ATOM 781 N N . VAL A 1 98 ? 15.805 8.670 -9.521 1.00 53.56 98 VAL A N 1
ATOM 782 C CA . VAL A 1 98 ? 16.794 7.667 -9.074 1.00 53.56 98 VAL A CA 1
ATOM 783 C C . VAL A 1 98 ? 16.903 6.506 -10.064 1.00 53.56 98 VAL A C 1
ATOM 785 O O . VAL A 1 98 ? 18.009 6.047 -10.348 1.00 53.56 98 VAL A O 1
ATOM 788 N N . LEU A 1 99 ? 15.787 6.067 -10.648 1.00 56.56 99 LEU A N 1
ATOM 789 C CA . LEU A 1 99 ? 15.769 5.050 -11.703 1.00 56.56 99 LEU A CA 1
ATOM 790 C C . LEU A 1 99 ? 16.514 5.516 -12.950 1.00 56.56 99 LEU A C 1
ATOM 792 O O . LEU A 1 99 ? 17.364 4.791 -13.467 1.00 56.56 99 LEU A O 1
ATOM 796 N N . ALA A 1 100 ? 16.250 6.745 -13.400 1.00 57.81 100 ALA A N 1
ATOM 797 C CA . ALA A 1 100 ? 16.964 7.339 -14.525 1.00 57.81 100 ALA A CA 1
ATOM 798 C C . ALA A 1 100 ? 18.480 7.417 -14.259 1.00 57.81 100 ALA A C 1
ATOM 800 O O . ALA A 1 100 ? 19.284 7.134 -15.150 1.00 57.81 100 ALA A O 1
ATOM 801 N N . LEU A 1 101 ? 18.877 7.736 -13.022 1.00 52.97 101 LEU A N 1
ATOM 802 C CA . LEU A 1 101 ? 20.278 7.801 -12.608 1.00 52.97 101 LEU A CA 1
ATOM 803 C C . LEU A 1 101 ? 20.945 6.413 -12.566 1.00 52.97 101 LEU A C 1
ATOM 805 O O . LEU A 1 101 ? 22.048 6.241 -13.086 1.00 52.97 101 LEU A O 1
ATOM 809 N N . LEU A 1 102 ? 20.272 5.408 -11.992 1.00 51.59 102 LEU A N 1
ATOM 810 C CA . LEU A 1 102 ? 20.762 4.027 -11.912 1.00 51.59 102 LEU A CA 1
ATOM 811 C C . LEU A 1 102 ? 20.908 3.393 -13.299 1.00 51.59 102 LEU A C 1
ATOM 813 O O . LEU A 1 102 ? 21.907 2.715 -13.548 1.00 51.59 102 LEU A O 1
ATOM 817 N N . PHE A 1 103 ? 19.985 3.661 -14.228 1.00 56.75 103 PHE A N 1
ATOM 818 C CA . PHE A 1 103 ? 20.128 3.253 -15.631 1.00 56.75 103 PHE A CA 1
ATOM 819 C C . PHE A 1 103 ? 21.276 3.976 -16.336 1.00 56.75 103 PHE A C 1
ATOM 821 O O . PHE A 1 103 ? 21.996 3.357 -17.120 1.00 56.75 103 PHE A O 1
ATOM 828 N N . GLY A 1 104 ? 21.515 5.248 -16.007 1.00 55.84 104 GLY A N 1
ATOM 829 C CA . GLY A 1 104 ? 22.668 5.998 -16.509 1.00 55.84 104 GLY A CA 1
ATOM 830 C C . GLY A 1 104 ? 24.020 5.428 -16.056 1.00 55.84 104 GLY A C 1
ATOM 831 O O . GLY A 1 104 ? 24.956 5.371 -16.851 1.00 55.84 104 GLY A O 1
ATOM 832 N N . ILE A 1 105 ? 24.129 4.979 -14.800 1.00 53.09 105 ILE A N 1
ATOM 833 C CA . ILE A 1 105 ? 25.389 4.490 -14.207 1.00 53.09 105 ILE A CA 1
ATOM 834 C C . ILE A 1 105 ? 25.659 3.018 -14.557 1.00 53.09 105 ILE A C 1
ATOM 836 O O . ILE A 1 105 ? 26.782 2.652 -14.904 1.00 53.09 105 ILE A O 1
ATOM 840 N N . SER A 1 106 ? 24.642 2.156 -14.492 1.00 47.16 106 SER A N 1
ATOM 841 C CA . SER A 1 106 ? 24.793 0.708 -14.723 1.00 47.16 106 SER A CA 1
ATOM 842 C C . SER A 1 106 ? 25.089 0.346 -16.186 1.00 47.16 106 SER A C 1
ATOM 844 O O . SER A 1 106 ? 25.705 -0.690 -16.453 1.00 47.16 106 SER A O 1
ATOM 846 N N . GLY A 1 107 ? 24.748 1.227 -17.135 1.00 54.78 107 GLY A N 1
ATOM 847 C CA . GLY A 1 107 ? 25.125 1.108 -18.548 1.00 54.78 107 GLY A CA 1
ATOM 848 C C . GLY A 1 107 ? 26.633 1.179 -18.820 1.00 54.78 107 GLY A C 1
ATOM 849 O O . GLY A 1 107 ? 27.061 0.806 -19.909 1.00 54.78 107 GLY A O 1
ATOM 850 N N . PHE A 1 108 ? 27.441 1.628 -17.851 1.00 55.62 108 PHE A N 1
ATOM 851 C CA . PHE A 1 108 ? 28.883 1.839 -18.026 1.00 55.62 108 PHE A CA 1
ATOM 852 C C . PHE A 1 108 ? 29.779 0.674 -17.566 1.00 55.62 108 PHE A C 1
ATOM 854 O O . PHE A 1 108 ? 30.904 0.572 -18.051 1.00 55.62 108 PHE A O 1
ATOM 861 N N . PHE A 1 109 ? 29.330 -0.182 -16.638 1.00 54.41 109 PHE A N 1
ATOM 862 C CA . PHE A 1 109 ? 30.234 -1.085 -15.894 1.00 54.41 109 PHE A CA 1
ATOM 863 C C . PHE A 1 109 ? 29.872 -2.576 -15.931 1.00 54.41 109 PHE A C 1
ATOM 865 O O . PHE A 1 109 ? 30.670 -3.403 -15.495 1.00 54.41 109 PHE A O 1
ATOM 872 N N . VAL A 1 110 ? 28.698 -2.944 -16.443 1.00 59.88 110 VAL A N 1
ATOM 873 C CA . VAL A 1 110 ? 28.207 -4.332 -16.458 1.00 59.88 110 VAL A CA 1
ATOM 874 C C . VAL A 1 110 ? 27.878 -4.742 -17.896 1.00 59.88 110 VAL A C 1
ATOM 876 O O . VAL A 1 110 ? 27.612 -3.892 -18.744 1.00 59.88 110 VAL A O 1
ATOM 879 N N . SER A 1 111 ? 27.940 -6.050 -18.190 1.00 70.56 111 SER A N 1
ATOM 880 C CA . SER A 1 111 ? 27.515 -6.603 -19.484 1.00 70.56 111 SER A CA 1
ATOM 881 C C . SER A 1 111 ? 26.172 -5.986 -19.897 1.00 70.56 111 SER A C 1
ATOM 883 O O . SER A 1 111 ? 25.226 -6.075 -19.107 1.00 70.56 111 SER A O 1
ATOM 885 N N . PRO A 1 112 ? 26.051 -5.410 -21.111 1.00 63.66 112 PRO A N 1
ATOM 886 C CA . PRO A 1 112 ? 24.849 -4.695 -21.538 1.00 63.66 112 PRO A CA 1
ATOM 887 C C . PRO A 1 112 ? 23.561 -5.499 -21.355 1.00 63.66 112 PRO A C 1
ATOM 889 O O . PRO A 1 112 ? 22.515 -4.928 -21.067 1.00 63.66 112 PRO A O 1
ATOM 892 N N . TRP A 1 113 ? 23.639 -6.828 -21.467 1.00 59.09 113 TRP A N 1
ATOM 893 C CA . TRP A 1 113 ? 22.499 -7.719 -21.276 1.00 59.09 113 TRP A CA 1
ATOM 894 C C . TRP A 1 113 ? 22.078 -7.868 -19.810 1.00 59.09 113 TRP A C 1
ATOM 896 O O . TRP A 1 113 ? 20.893 -7.802 -19.500 1.00 59.09 113 TRP A O 1
ATOM 906 N N . ILE A 1 114 ? 23.037 -8.023 -18.892 1.00 65.31 114 ILE A N 1
ATOM 907 C CA . ILE A 1 114 ? 22.748 -8.118 -17.453 1.00 65.31 114 ILE A CA 1
ATOM 908 C C . ILE A 1 114 ? 22.222 -6.773 -16.954 1.00 65.31 114 ILE A C 1
ATOM 910 O O . ILE A 1 114 ? 21.220 -6.737 -16.244 1.00 65.31 114 ILE A O 1
ATOM 914 N N . THR A 1 115 ? 22.841 -5.670 -17.388 1.00 63.47 115 THR A N 1
ATOM 915 C CA . THR A 1 115 ? 22.341 -4.324 -17.112 1.00 63.47 115 THR A CA 1
ATOM 916 C C . THR A 1 115 ? 20.930 -4.155 -17.639 1.00 63.47 115 THR A C 1
ATOM 918 O O . THR A 1 115 ? 20.079 -3.679 -16.902 1.00 63.47 115 THR A O 1
ATOM 921 N N . PHE A 1 116 ? 20.653 -4.567 -18.877 1.00 62.19 116 PHE A N 1
ATOM 922 C CA . PHE A 1 116 ? 19.325 -4.460 -19.472 1.00 62.19 116 PHE A CA 1
ATOM 923 C C . PHE A 1 116 ? 18.270 -5.242 -18.681 1.00 62.19 116 PHE A C 1
ATOM 925 O O . PHE A 1 116 ? 17.230 -4.681 -18.348 1.00 62.19 116 PHE A O 1
ATOM 932 N N . VAL A 1 117 ? 18.543 -6.501 -18.325 1.00 63.34 117 VAL A N 1
ATOM 933 C CA . VAL A 1 117 ? 17.601 -7.337 -17.564 1.00 63.34 117 VAL A CA 1
ATOM 934 C C . VAL A 1 117 ? 17.380 -6.786 -16.158 1.00 63.34 117 VAL A C 1
ATOM 936 O O . VAL A 1 117 ? 16.235 -6.616 -15.748 1.00 63.34 117 VAL A O 1
ATOM 939 N N . ALA A 1 118 ? 18.451 -6.457 -15.430 1.00 62.97 118 ALA A N 1
ATOM 940 C CA . ALA A 1 118 ? 18.336 -5.845 -14.108 1.00 62.97 118 ALA A CA 1
ATOM 941 C C . ALA A 1 118 ? 17.573 -4.519 -14.188 1.00 62.97 118 ALA A C 1
ATOM 943 O O . ALA A 1 118 ? 16.712 -4.241 -13.357 1.00 62.97 118 ALA A O 1
ATOM 944 N N . SER A 1 119 ? 17.835 -3.740 -15.237 1.00 62.47 119 SER A N 1
ATOM 945 C CA . SER A 1 119 ? 17.172 -2.466 -15.446 1.00 62.47 119 SER A CA 1
ATOM 946 C C . SER A 1 119 ? 15.688 -2.623 -15.717 1.00 62.47 119 SER A C 1
ATOM 948 O O . SER A 1 119 ? 14.873 -1.906 -15.149 1.00 62.47 119 SER A O 1
ATOM 950 N N . LEU A 1 120 ? 15.332 -3.607 -16.538 1.00 65.31 120 LEU A N 1
ATOM 951 C CA . LEU A 1 120 ? 13.952 -3.951 -16.816 1.00 65.31 120 LEU A CA 1
ATOM 952 C C . LEU A 1 120 ? 13.232 -4.397 -15.539 1.00 65.31 120 LEU A C 1
ATOM 954 O O . LEU A 1 120 ? 12.160 -3.884 -15.256 1.00 65.31 120 LEU A O 1
ATOM 958 N N . VAL A 1 121 ? 13.824 -5.279 -14.728 1.00 63.88 121 VAL A N 1
ATOM 959 C CA . VAL A 1 121 ? 13.226 -5.730 -13.455 1.00 63.88 121 VAL A CA 1
ATOM 960 C C . VAL A 1 121 ? 13.015 -4.562 -12.492 1.00 63.88 121 VAL A C 1
ATOM 962 O O . VAL A 1 121 ? 11.941 -4.431 -11.907 1.00 63.88 121 VAL A O 1
ATOM 965 N N . ILE A 1 122 ? 14.009 -3.686 -12.356 1.00 66.12 122 ILE A N 1
ATOM 966 C CA . ILE A 1 122 ? 13.926 -2.505 -11.495 1.00 66.12 122 ILE A CA 1
ATOM 967 C C . ILE A 1 122 ? 12.854 -1.533 -12.014 1.00 66.12 122 ILE A C 1
ATOM 969 O O . ILE A 1 122 ? 12.029 -1.061 -11.234 1.00 66.12 122 ILE A O 1
ATOM 973 N N . ALA A 1 123 ? 12.818 -1.276 -13.326 1.00 66.12 123 ALA A N 1
ATOM 974 C CA . ALA A 1 123 ? 11.801 -0.433 -13.947 1.00 66.12 123 ALA A CA 1
ATOM 975 C C . ALA A 1 123 ? 10.399 -1.010 -13.731 1.00 66.12 123 ALA A C 1
ATOM 977 O O . ALA A 1 123 ? 9.497 -0.268 -13.355 1.00 66.12 123 ALA A O 1
ATOM 978 N N . LEU A 1 124 ? 10.215 -2.321 -13.917 1.00 64.94 124 LEU A N 1
ATOM 979 C CA . LEU A 1 124 ? 8.947 -3.020 -13.694 1.00 64.94 124 LEU A CA 1
ATOM 980 C C . LEU A 1 124 ? 8.512 -2.956 -12.224 1.00 64.94 124 LEU A C 1
ATOM 982 O O . LEU A 1 124 ? 7.354 -2.665 -11.940 1.00 64.94 124 LEU A O 1
ATOM 986 N N . SER A 1 125 ? 9.432 -3.182 -11.286 1.00 66.25 125 SER A N 1
ATOM 987 C CA . SER A 1 125 ? 9.141 -3.109 -9.851 1.00 66.25 125 SER A CA 1
ATOM 988 C C . SER A 1 125 ? 8.741 -1.697 -9.426 1.00 66.25 125 SER A C 1
ATOM 990 O O . SER A 1 125 ? 7.732 -1.520 -8.742 1.00 66.25 125 SER A O 1
ATOM 992 N N . ALA A 1 126 ? 9.483 -0.683 -9.873 1.00 69.44 126 ALA A N 1
ATOM 993 C CA . ALA A 1 126 ? 9.152 0.701 -9.575 1.00 69.44 126 ALA A CA 1
ATOM 994 C C . ALA A 1 126 ? 7.836 1.135 -10.225 1.00 69.44 126 ALA A C 1
ATOM 996 O O . ALA A 1 126 ? 7.031 1.787 -9.574 1.00 69.44 126 ALA A O 1
ATOM 997 N N . SER A 1 127 ? 7.596 0.714 -11.467 1.00 66.50 127 SER A N 1
ATOM 998 C CA . SER A 1 127 ? 6.334 0.929 -12.181 1.00 66.50 127 SER A CA 1
ATOM 999 C C . SER A 1 127 ? 5.141 0.422 -11.383 1.00 66.50 127 SER A C 1
ATOM 1001 O O . SER A 1 127 ? 4.204 1.169 -11.132 1.00 66.50 127 SER A O 1
ATOM 1003 N N . LEU A 1 128 ? 5.203 -0.840 -10.949 1.00 69.62 128 LEU A N 1
ATOM 1004 C CA . LEU A 1 128 ? 4.157 -1.467 -10.149 1.00 69.62 128 LEU A CA 1
ATOM 1005 C C . LEU A 1 128 ? 3.921 -0.713 -8.842 1.00 69.62 128 LEU A C 1
ATOM 1007 O O . LEU A 1 128 ? 2.776 -0.493 -8.462 1.00 69.62 128 LEU A O 1
ATOM 1011 N N . ARG A 1 129 ? 4.995 -0.284 -8.170 1.00 70.75 129 ARG A N 1
ATOM 1012 C CA . ARG A 1 129 ? 4.893 0.489 -6.930 1.00 70.75 129 ARG A CA 1
ATOM 1013 C C . ARG A 1 129 ? 4.270 1.865 -7.161 1.00 70.75 129 ARG A C 1
ATOM 1015 O O . ARG A 1 129 ? 3.406 2.247 -6.384 1.00 70.75 129 ARG A O 1
ATOM 1022 N N . ILE A 1 130 ? 4.687 2.589 -8.200 1.00 72.00 130 ILE A N 1
ATOM 1023 C CA . ILE A 1 130 ? 4.137 3.909 -8.544 1.00 72.00 130 ILE A CA 1
ATOM 1024 C C . ILE A 1 130 ? 2.646 3.780 -8.846 1.00 72.00 130 ILE A C 1
ATOM 1026 O O . ILE A 1 130 ? 1.851 4.467 -8.216 1.00 72.00 130 ILE A O 1
ATOM 1030 N N . THR A 1 131 ? 2.260 2.847 -9.721 1.00 71.88 131 THR A N 1
ATOM 1031 C CA . THR A 1 131 ? 0.851 2.620 -10.066 1.00 71.88 131 THR A CA 1
ATOM 1032 C C . THR A 1 131 ? 0.031 2.192 -8.855 1.00 71.88 131 THR A C 1
ATOM 1034 O O . THR A 1 131 ? -1.076 2.689 -8.684 1.00 71.88 131 THR A O 1
ATOM 1037 N N . ALA A 1 132 ? 0.563 1.334 -7.979 1.00 72.69 132 ALA A N 1
ATOM 1038 C CA . ALA A 1 132 ? -0.120 0.950 -6.746 1.00 72.69 132 ALA A CA 1
ATOM 1039 C C . ALA A 1 132 ? -0.339 2.150 -5.817 1.00 72.69 132 ALA A C 1
ATOM 1041 O O . ALA A 1 132 ? -1.430 2.327 -5.297 1.00 72.69 132 ALA A O 1
ATOM 1042 N N . VAL A 1 133 ? 0.677 2.993 -5.622 1.00 75.12 133 VAL A N 1
ATOM 1043 C CA . VAL A 1 133 ? 0.558 4.196 -4.787 1.00 75.12 133 VAL A CA 1
ATOM 1044 C C . VAL A 1 133 ? -0.442 5.186 -5.390 1.00 75.12 133 VAL A C 1
ATOM 1046 O O . VAL A 1 133 ? -1.295 5.706 -4.675 1.00 75.12 133 VAL A O 1
ATOM 1049 N N . GLU A 1 134 ? -0.365 5.428 -6.696 1.00 73.81 134 GLU A N 1
ATOM 1050 C CA . GLU A 1 134 ? -1.254 6.353 -7.399 1.00 73.81 134 GLU A CA 1
ATOM 1051 C C . GLU A 1 134 ? -2.716 5.890 -7.331 1.00 73.81 134 GLU A C 1
ATOM 1053 O O . GLU A 1 134 ? -3.578 6.641 -6.877 1.00 73.81 134 GLU A O 1
ATOM 1058 N N . SER A 1 135 ? -2.985 4.632 -7.687 1.00 72.56 135 SER A N 1
ATOM 1059 C CA . SER A 1 135 ? -4.341 4.072 -7.664 1.00 72.56 135 SER A CA 1
ATOM 1060 C C . SER A 1 135 ? -4.882 3.919 -6.240 1.00 72.56 135 SER A C 1
ATOM 1062 O O . SER A 1 135 ? -5.984 4.374 -5.950 1.00 72.56 135 SER A O 1
ATOM 1064 N N . LEU A 1 136 ? -4.105 3.357 -5.313 1.00 75.19 136 LEU A N 1
ATOM 1065 C CA . LEU A 1 136 ? -4.647 2.886 -4.037 1.00 75.19 136 LEU A CA 1
ATOM 1066 C C . LEU A 1 136 ? -4.461 3.849 -2.866 1.00 75.19 136 LEU A C 1
ATOM 1068 O O . LEU A 1 136 ? -5.246 3.763 -1.925 1.00 75.19 136 LEU A O 1
ATOM 1072 N N . ALA A 1 137 ? -3.466 4.740 -2.891 1.00 73.06 137 ALA A N 1
ATOM 1073 C CA . ALA A 1 137 ? -3.250 5.714 -1.814 1.00 73.06 137 ALA A CA 1
ATOM 1074 C C . ALA A 1 137 ? -3.747 7.127 -2.175 1.00 73.06 137 ALA A C 1
ATOM 1076 O O . ALA A 1 137 ? -4.136 7.886 -1.285 1.00 73.06 137 ALA A O 1
ATOM 1077 N N . ILE A 1 138 ? -3.731 7.496 -3.465 1.00 68.38 138 ILE A N 1
ATOM 1078 C CA . ILE A 1 138 ? -4.000 8.872 -3.920 1.00 68.38 138 ILE A CA 1
ATOM 1079 C C . ILE A 1 138 ? -5.368 9.013 -4.603 1.00 68.38 138 ILE A C 1
ATOM 1081 O O . ILE A 1 138 ? -6.103 9.943 -4.283 1.00 68.38 138 ILE A O 1
ATOM 1085 N N . SER A 1 139 ? -5.699 8.146 -5.567 1.00 60.75 139 SER A N 1
ATOM 1086 C CA . SER A 1 139 ? -6.784 8.419 -6.528 1.00 60.75 139 SER A CA 1
ATOM 1087 C C . SER A 1 139 ? -8.205 8.239 -5.990 1.00 60.75 139 SER A C 1
ATOM 1089 O O . SER A 1 139 ? -9.151 8.814 -6.526 1.00 60.75 139 SER A O 1
ATOM 1091 N N . SER A 1 140 ? -8.375 7.438 -4.945 1.00 57.78 140 SER A N 1
ATOM 1092 C CA . SER A 1 140 ? -9.691 7.016 -4.486 1.00 57.78 140 SER A CA 1
ATOM 1093 C C . SER A 1 140 ? -9.664 6.908 -2.976 1.00 57.78 140 SER A C 1
ATOM 1095 O O . SER A 1 140 ? -8.910 6.140 -2.390 1.00 57.78 140 SER A O 1
ATOM 1097 N N . THR A 1 141 ? -10.441 7.740 -2.306 1.00 57.75 141 THR A N 1
ATOM 1098 C CA . THR A 1 141 ? -10.683 7.557 -0.884 1.00 57.75 141 THR A CA 1
ATOM 1099 C C . THR A 1 141 ? -12.139 7.902 -0.648 1.00 57.75 141 THR A C 1
ATOM 1101 O O . THR A 1 141 ? -12.535 9.022 -0.978 1.00 57.75 141 THR A O 1
ATOM 1104 N N . PRO A 1 142 ? -12.942 6.938 -0.174 1.00 61.75 142 PRO A N 1
ATOM 1105 C CA . PRO A 1 142 ? -14.302 7.210 0.261 1.00 61.75 142 PRO A CA 1
ATOM 1106 C C . PRO A 1 142 ? -14.323 8.345 1.288 1.00 61.75 142 PRO A C 1
ATOM 1108 O O . PRO A 1 142 ? -13.317 8.603 1.957 1.00 61.75 142 PRO A O 1
ATOM 1111 N N . GLU A 1 143 ? -15.456 9.034 1.408 1.00 66.44 143 GLU A N 1
ATOM 1112 C CA . GLU A 1 143 ? -15.628 9.993 2.497 1.00 66.44 143 GLU A CA 1
ATOM 1113 C C . GLU A 1 143 ? -15.479 9.264 3.843 1.00 66.44 143 GLU A C 1
ATOM 1115 O O . GLU A 1 143 ? -15.989 8.154 3.994 1.00 66.44 143 GLU A O 1
ATOM 1120 N N . PRO A 1 144 ? -14.762 9.841 4.818 1.00 72.19 144 PRO A N 1
ATOM 1121 C CA . PRO A 1 144 ? -14.620 9.215 6.120 1.00 72.19 144 PRO A CA 1
ATOM 1122 C C . PRO A 1 144 ? -15.978 9.145 6.821 1.00 72.19 144 PRO A C 1
ATOM 1124 O O . PRO A 1 144 ? -16.748 10.108 6.820 1.00 72.19 144 PRO A O 1
ATOM 1127 N N . HIS A 1 145 ? -16.264 7.998 7.434 1.00 77.44 145 HIS A N 1
ATOM 1128 C CA . HIS A 1 145 ? -17.537 7.754 8.115 1.00 77.44 145 HIS A CA 1
ATOM 1129 C C . HIS A 1 145 ? -17.386 7.514 9.631 1.00 77.44 145 HIS A C 1
ATOM 1131 O O . HIS A 1 145 ? -18.381 7.624 10.343 1.00 77.44 145 HIS A O 1
ATOM 1137 N N . SER A 1 146 ? -16.169 7.253 10.138 1.00 87.44 146 SER A N 1
ATOM 1138 C CA . SER A 1 146 ? -15.858 7.121 11.575 1.00 87.44 146 SER A CA 1
ATOM 1139 C C . SER A 1 146 ? -14.359 7.336 11.877 1.00 87.44 146 SER A C 1
ATOM 1141 O O . SER A 1 146 ? -13.544 7.435 10.952 1.00 87.44 146 SER A O 1
ATOM 1143 N N . VAL A 1 147 ? -13.986 7.412 13.163 1.00 89.56 147 VAL A N 1
ATOM 1144 C CA . VAL A 1 147 ? -12.582 7.547 13.614 1.00 89.56 147 VAL A CA 1
ATOM 1145 C C . VAL A 1 147 ? -11.794 6.263 13.342 1.00 89.56 147 VAL A C 1
ATOM 1147 O O . VAL A 1 147 ? -10.662 6.307 12.868 1.00 89.56 147 VAL A O 1
ATOM 1150 N N . GLU A 1 148 ? -12.421 5.110 13.532 1.00 91.12 148 GLU A N 1
ATOM 1151 C CA . GLU A 1 148 ? -11.877 3.779 13.258 1.00 91.12 148 GLU A CA 1
ATOM 1152 C C . GLU A 1 148 ? -11.591 3.599 11.768 1.00 91.12 148 GLU A C 1
ATOM 1154 O O . GLU A 1 148 ? -10.568 3.032 11.381 1.00 91.12 148 GLU A O 1
ATOM 1159 N N . TRP A 1 149 ? -12.467 4.140 10.915 1.00 91.25 149 TRP A N 1
ATOM 1160 C CA . TRP A 1 149 ? -12.251 4.154 9.475 1.00 91.25 149 TRP A CA 1
ATOM 1161 C C . TRP A 1 149 ? -11.030 4.991 9.098 1.00 91.25 149 TRP A C 1
ATOM 1163 O O . TRP A 1 149 ? -10.195 4.549 8.307 1.00 91.25 149 TRP A O 1
ATOM 1173 N N . LEU A 1 150 ? -10.889 6.179 9.695 1.00 88.75 150 LEU A N 1
ATOM 1174 C CA . LEU A 1 150 ? -9.717 7.034 9.497 1.00 88.75 150 LEU A CA 1
ATOM 1175 C C . LEU A 1 150 ? -8.436 6.347 9.982 1.00 88.75 150 LEU A C 1
ATOM 1177 O O . LEU A 1 150 ? -7.426 6.379 9.284 1.00 88.75 150 LEU A O 1
ATOM 1181 N N . MET A 1 151 ? -8.486 5.658 11.120 1.00 88.50 151 MET A N 1
ATOM 1182 C CA . MET A 1 151 ? -7.361 4.895 11.655 1.00 88.50 151 MET A CA 1
ATOM 1183 C C . MET A 1 151 ? -6.964 3.735 10.725 1.00 88.50 151 MET A C 1
ATOM 1185 O O . MET A 1 151 ? -5.791 3.575 10.378 1.00 88.50 151 MET A O 1
ATOM 1189 N N . ALA A 1 152 ? -7.937 2.978 10.212 1.00 88.62 152 ALA A N 1
ATOM 1190 C CA . ALA A 1 152 ? -7.700 1.922 9.229 1.00 88.62 152 ALA A CA 1
ATOM 1191 C C . ALA A 1 152 ? -7.112 2.467 7.910 1.00 88.62 152 ALA A C 1
ATOM 1193 O O . ALA A 1 152 ? -6.151 1.909 7.366 1.00 88.62 152 ALA A O 1
ATOM 1194 N N . ALA A 1 153 ? -7.637 3.591 7.413 1.00 87.38 153 ALA A N 1
ATOM 1195 C CA . ALA A 1 153 ? -7.142 4.259 6.211 1.00 87.38 153 ALA A CA 1
ATOM 1196 C C . ALA A 1 153 ? -5.724 4.827 6.400 1.00 87.38 153 ALA A C 1
ATOM 1198 O O . ALA A 1 153 ? -4.885 4.730 5.497 1.00 87.38 153 ALA A O 1
ATOM 1199 N N . ARG A 1 154 ? -5.422 5.375 7.582 1.00 86.19 154 ARG A N 1
ATOM 1200 C CA . ARG A 1 154 ? -4.072 5.793 7.976 1.00 86.19 154 ARG A CA 1
ATOM 1201 C C . ARG A 1 154 ? -3.116 4.608 7.942 1.00 86.19 154 ARG A C 1
ATOM 1203 O O . ARG A 1 154 ? -2.090 4.697 7.272 1.00 86.19 154 ARG A O 1
ATOM 1210 N N . GLY A 1 155 ? -3.459 3.491 8.582 1.00 83.25 155 GLY A N 1
ATOM 1211 C CA . GLY A 1 155 ? -2.612 2.296 8.605 1.00 83.25 155 GLY A CA 1
ATOM 1212 C C . GLY A 1 155 ? -2.343 1.718 7.209 1.00 83.25 155 GLY A C 1
ATOM 1213 O O . GLY A 1 155 ? -1.203 1.365 6.890 1.00 83.25 155 GLY A O 1
ATOM 1214 N N . TRP A 1 156 ? -3.349 1.720 6.323 1.00 85.00 156 TRP A N 1
ATOM 1215 C CA . TRP A 1 156 ? -3.162 1.390 4.905 1.00 85.00 156 TRP A CA 1
ATOM 1216 C C . TRP A 1 156 ? -2.124 2.302 4.229 1.00 85.00 156 TRP A C 1
ATOM 1218 O O . TRP A 1 156 ? -1.169 1.825 3.605 1.00 85.00 156 TRP A O 1
ATOM 1228 N N . ASN A 1 157 ? -2.285 3.621 4.376 1.00 79.25 157 ASN A N 1
ATOM 1229 C CA . ASN A 1 157 ? -1.413 4.616 3.751 1.00 79.25 157 ASN A CA 1
ATOM 1230 C C . ASN A 1 157 ? 0.005 4.616 4.337 1.00 79.25 157 ASN A C 1
ATOM 1232 O O . ASN A 1 157 ? 0.977 4.791 3.599 1.00 79.25 157 ASN A O 1
ATOM 1236 N N . GLN A 1 158 ? 0.156 4.358 5.632 1.00 76.44 158 GLN A N 1
ATOM 1237 C CA . GLN A 1 158 ? 1.460 4.262 6.276 1.00 76.44 158 GLN A CA 1
ATOM 1238 C C . GLN A 1 158 ? 2.250 3.055 5.747 1.00 76.44 158 GLN A C 1
ATOM 1240 O O . GLN A 1 158 ? 3.392 3.203 5.301 1.00 76.44 158 GLN A O 1
ATOM 1245 N N . GLY A 1 159 ? 1.609 1.881 5.655 1.00 68.81 159 GLY A N 1
ATOM 1246 C CA . GLY A 1 159 ? 2.203 0.694 5.026 1.00 68.81 159 GLY A CA 1
ATOM 1247 C C . GLY A 1 159 ? 2.562 0.909 3.547 1.00 68.81 159 GLY A C 1
ATOM 1248 O O . GLY A 1 159 ? 3.509 0.309 3.020 1.00 68.81 159 GLY A O 1
ATOM 1249 N N . ALA A 1 160 ? 1.850 1.809 2.867 1.00 65.38 160 ALA A N 1
ATOM 1250 C CA . ALA A 1 160 ? 2.141 2.180 1.492 1.00 65.38 160 ALA A CA 1
ATOM 1251 C C . ALA A 1 160 ? 3.373 3.070 1.325 1.00 65.38 160 ALA A C 1
ATOM 1253 O O . ALA A 1 160 ? 4.217 2.813 0.456 1.00 65.38 160 ALA A O 1
ATOM 1254 N N . VAL A 1 161 ? 3.466 4.116 2.140 1.00 63.38 161 VAL A N 1
ATOM 1255 C CA . VAL A 1 161 ? 4.432 5.204 1.972 1.00 63.38 161 VAL A CA 1
ATOM 1256 C C . VAL A 1 161 ? 5.751 4.887 2.663 1.00 63.38 161 VAL A C 1
ATOM 1258 O O . VAL A 1 161 ? 6.808 5.053 2.052 1.00 63.38 161 VAL A O 1
ATOM 1261 N N . GLU A 1 162 ? 5.702 4.381 3.894 1.00 63.88 162 GLU A N 1
ATOM 1262 C CA . GLU A 1 162 ? 6.895 4.183 4.722 1.00 63.88 162 GLU A CA 1
ATOM 1263 C C . GLU A 1 162 ? 7.564 2.835 4.441 1.00 63.88 162 GLU A C 1
ATOM 1265 O O . GLU A 1 162 ? 8.784 2.760 4.292 1.00 63.88 162 GLU A O 1
ATOM 1270 N N . GLU A 1 163 ? 6.774 1.773 4.267 1.00 59.41 163 GLU A N 1
ATOM 1271 C CA . GLU A 1 163 ? 7.311 0.411 4.141 1.00 59.41 163 GLU A CA 1
ATOM 1272 C C . GLU A 1 163 ? 7.384 -0.098 2.694 1.00 59.41 163 GLU A C 1
ATOM 1274 O O . GLU A 1 163 ? 7.985 -1.140 2.421 1.00 59.41 163 GLU A O 1
ATOM 1279 N N . GLY A 1 164 ? 6.762 0.612 1.744 1.00 63.62 164 GLY A N 1
ATOM 1280 C CA . GLY A 1 164 ? 6.660 0.171 0.350 1.00 63.62 164 GLY A CA 1
ATOM 1281 C C . GLY A 1 164 ? 5.882 -1.137 0.174 1.00 63.62 164 GLY A C 1
ATOM 1282 O O . GLY A 1 164 ? 6.060 -1.821 -0.835 1.00 63.62 164 GLY A O 1
ATOM 1283 N N . ARG A 1 165 ? 5.030 -1.492 1.143 1.00 69.25 165 ARG A N 1
ATOM 1284 C CA . ARG A 1 165 ? 4.314 -2.772 1.188 1.00 69.25 165 ARG A CA 1
ATOM 1285 C C . ARG A 1 165 ? 2.960 -2.742 0.499 1.00 69.25 165 ARG A C 1
ATOM 1287 O O . ARG A 1 165 ? 2.362 -3.801 0.378 1.00 69.25 165 ARG A O 1
ATOM 1294 N N . ILE A 1 166 ? 2.498 -1.602 -0.024 1.00 72.06 166 ILE A N 1
ATOM 1295 C CA . ILE A 1 166 ? 1.177 -1.509 -0.677 1.00 72.06 166 ILE A CA 1
ATOM 1296 C C . ILE A 1 166 ? 0.979 -2.576 -1.753 1.00 72.06 166 ILE A C 1
ATOM 1298 O O . ILE A 1 166 ? -0.051 -3.240 -1.781 1.00 72.06 166 ILE A O 1
ATOM 1302 N N . LEU A 1 167 ? 1.998 -2.812 -2.586 1.00 67.88 167 LEU A N 1
ATOM 1303 C CA . LEU A 1 167 ? 1.931 -3.820 -3.637 1.00 67.88 167 LEU A CA 1
ATOM 1304 C C . LEU A 1 167 ? 1.828 -5.228 -3.041 1.00 67.88 167 LEU A C 1
ATOM 1306 O O . LEU A 1 167 ? 1.000 -6.020 -3.472 1.00 67.88 167 LEU A O 1
ATOM 1310 N N . LEU A 1 168 ? 2.645 -5.526 -2.030 1.00 70.69 168 LEU A N 1
ATOM 1311 C CA . LEU A 1 168 ? 2.656 -6.828 -1.368 1.00 70.69 168 LEU A CA 1
ATOM 1312 C C . LEU A 1 168 ? 1.340 -7.093 -0.628 1.00 70.69 168 LEU A C 1
ATOM 1314 O O . LEU A 1 168 ? 0.788 -8.181 -0.763 1.00 70.69 168 LEU A O 1
ATOM 1318 N N . ASN A 1 169 ? 0.825 -6.105 0.103 1.00 73.94 169 ASN A N 1
ATOM 1319 C CA . ASN A 1 169 ? -0.438 -6.187 0.831 1.00 73.94 169 ASN A CA 1
ATOM 1320 C C . ASN A 1 169 ? -1.602 -6.390 -0.137 1.00 73.94 169 ASN A C 1
ATOM 1322 O O . ASN A 1 169 ? -2.400 -7.295 0.065 1.00 73.94 169 ASN A O 1
ATOM 1326 N N . THR A 1 170 ? -1.643 -5.625 -1.231 1.00 76.25 170 THR A N 1
ATOM 1327 C CA . THR A 1 170 ? -2.694 -5.743 -2.251 1.00 76.25 170 THR A CA 1
ATOM 1328 C C . THR A 1 170 ? -2.643 -7.102 -2.947 1.00 76.25 170 THR A C 1
ATOM 1330 O O . THR A 1 170 ? -3.656 -7.788 -3.020 1.00 76.25 170 THR A O 1
ATOM 1333 N N . VAL A 1 171 ? -1.464 -7.540 -3.409 1.00 75.19 171 VAL A N 1
ATOM 1334 C CA . VAL A 1 171 ? -1.295 -8.856 -4.053 1.00 75.19 171 VAL A CA 1
ATOM 1335 C C . VAL A 1 171 ? -1.671 -9.986 -3.094 1.00 75.19 171 VAL A C 1
ATOM 1337 O O . VAL A 1 171 ? -2.339 -10.935 -3.500 1.00 75.19 171 VAL A O 1
ATOM 1340 N N . SER A 1 172 ? -1.265 -9.887 -1.826 1.00 75.25 172 SER A N 1
ATOM 1341 C CA . SER A 1 172 ? -1.573 -10.904 -0.814 1.00 75.25 172 SER A CA 1
ATOM 1342 C C . SER A 1 172 ? -3.067 -10.948 -0.519 1.00 75.25 172 SER A C 1
ATOM 1344 O O . SER A 1 172 ? -3.654 -12.022 -0.564 1.00 75.25 172 SER A O 1
ATOM 1346 N N . ALA A 1 173 ? -3.698 -9.795 -0.299 1.00 81.75 173 ALA A N 1
ATOM 1347 C CA . ALA A 1 173 ? -5.128 -9.681 -0.042 1.00 81.75 173 ALA A CA 1
ATOM 1348 C C . ALA A 1 173 ? -5.966 -10.218 -1.212 1.00 81.75 173 ALA A C 1
ATOM 1350 O O . ALA A 1 173 ? -6.831 -11.067 -1.006 1.00 81.75 173 ALA A O 1
ATOM 1351 N N . VAL A 1 174 ? -5.645 -9.815 -2.449 1.00 81.94 174 VAL A N 1
ATOM 1352 C CA . VAL A 1 174 ? -6.282 -10.346 -3.666 1.00 81.94 174 VAL A CA 1
ATOM 1353 C C . VAL A 1 174 ? -6.095 -11.861 -3.763 1.00 81.94 174 VAL A C 1
ATOM 1355 O O . VAL A 1 174 ? -7.052 -12.592 -4.018 1.00 81.94 174 VAL A O 1
ATOM 1358 N N . GLY A 1 175 ? -4.865 -12.346 -3.574 1.00 80.00 175 GLY A N 1
ATOM 1359 C CA . GLY A 1 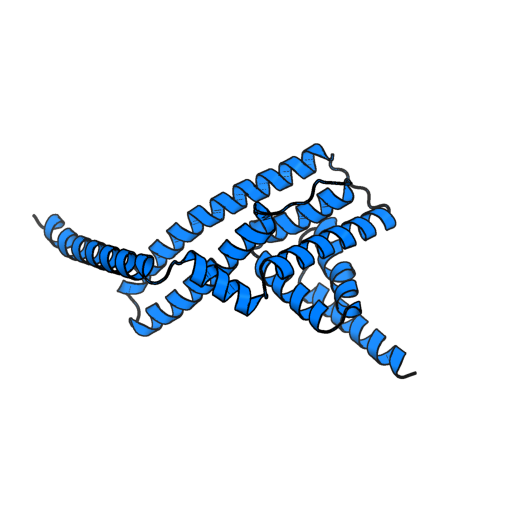175 ? -4.536 -13.764 -3.693 1.00 80.00 175 GLY A CA 1
ATOM 1360 C C . GLY A 1 175 ? -5.256 -14.628 -2.660 1.00 80.00 175 GLY A C 1
ATOM 1361 O O . GLY A 1 175 ? -5.826 -15.659 -3.018 1.00 80.00 175 GLY A O 1
ATOM 1362 N N . ILE A 1 176 ? -5.265 -14.189 -1.400 1.00 81.50 176 ILE A N 1
ATOM 1363 C CA . ILE A 1 176 ? -5.919 -14.883 -0.289 1.00 81.50 176 ILE A CA 1
ATOM 1364 C C . ILE A 1 176 ? -7.433 -14.887 -0.496 1.00 81.50 176 ILE A C 1
ATOM 1366 O O . ILE A 1 176 ? -8.031 -15.960 -0.473 1.00 81.50 176 ILE A O 1
ATOM 1370 N N . LYS A 1 177 ? -8.045 -13.732 -0.793 1.00 83.62 177 LYS A N 1
ATOM 1371 C CA . LYS A 1 177 ? -9.495 -13.640 -1.014 1.00 83.62 177 LYS A CA 1
ATOM 1372 C C . LYS A 1 177 ? -9.961 -14.498 -2.185 1.00 83.62 177 LYS A C 1
ATOM 1374 O O . LYS A 1 177 ? -10.977 -15.179 -2.098 1.00 83.62 177 LYS A O 1
ATOM 1379 N N . LYS A 1 178 ? -9.196 -14.519 -3.282 1.00 82.75 178 LYS A N 1
ATOM 1380 C CA . LYS A 1 178 ? -9.496 -15.373 -4.440 1.00 82.75 178 LYS A CA 1
ATOM 1381 C C . LYS A 1 178 ? -9.453 -16.865 -4.096 1.00 82.75 178 LYS A C 1
ATOM 1383 O O . LYS A 1 178 ? -10.117 -17.654 -4.766 1.00 82.75 178 LYS A O 1
ATOM 1388 N N . TYR A 1 179 ? -8.643 -17.251 -3.114 1.00 82.94 179 TYR A N 1
ATOM 1389 C CA . TYR A 1 179 ? -8.509 -18.636 -2.686 1.00 82.94 179 TYR A CA 1
ATOM 1390 C C . TYR A 1 179 ? -9.603 -19.040 -1.691 1.00 82.94 179 TYR A C 1
ATOM 1392 O O . TYR A 1 179 ? -10.259 -20.057 -1.908 1.00 82.94 179 TYR A O 1
ATOM 1400 N N . ASP A 1 180 ? -9.807 -18.261 -0.623 1.00 83.12 180 ASP A N 1
ATOM 1401 C CA . ASP A 1 180 ? -10.806 -18.543 0.411 1.00 83.12 180 ASP A CA 1
ATOM 1402 C C . ASP A 1 180 ? -11.176 -17.280 1.220 1.00 83.12 180 ASP A C 1
ATOM 1404 O O . ASP A 1 180 ? -10.316 -16.581 1.758 1.00 83.12 180 ASP A O 1
ATOM 1408 N N . GLU A 1 181 ? -12.478 -17.013 1.347 1.00 86.00 181 GLU A N 1
ATOM 1409 C CA . GLU A 1 181 ? -13.017 -15.845 2.060 1.00 86.00 181 GLU A CA 1
ATOM 1410 C C . GLU A 1 181 ? -12.735 -15.877 3.573 1.00 86.00 181 GLU A C 1
ATOM 1412 O O . GLU A 1 181 ? -12.512 -14.838 4.189 1.00 86.00 181 GLU A O 1
ATOM 1417 N N . ARG A 1 182 ? -12.685 -17.061 4.197 1.00 84.56 182 ARG A N 1
ATOM 1418 C CA . ARG A 1 182 ? -12.343 -17.180 5.624 1.00 84.56 182 ARG A CA 1
ATOM 1419 C C . ARG A 1 182 ? -10.861 -16.928 5.848 1.00 84.56 182 ARG A C 1
ATOM 1421 O O . ARG A 1 182 ? -10.504 -16.274 6.821 1.00 84.56 182 ARG A O 1
ATOM 1428 N N . ALA A 1 183 ? -10.005 -17.413 4.948 1.00 81.12 183 ALA A N 1
ATOM 1429 C CA . ALA A 1 183 ? -8.580 -17.096 4.992 1.00 81.12 183 ALA A CA 1
ATOM 1430 C C . ALA A 1 183 ? -8.343 -15.583 4.861 1.00 81.12 183 ALA A C 1
ATOM 1432 O O . ALA A 1 183 ? -7.441 -15.046 5.502 1.00 81.12 183 ALA A O 1
ATOM 1433 N N . PHE A 1 184 ? -9.176 -14.892 4.077 1.00 86.06 184 PHE A N 1
ATOM 1434 C CA . PHE A 1 184 ? -9.138 -13.438 3.977 1.00 86.06 184 PHE A CA 1
ATOM 1435 C C . PHE A 1 184 ? -9.539 -12.755 5.287 1.00 86.06 184 PHE A C 1
ATOM 1437 O O . PHE A 1 184 ? -8.795 -11.893 5.743 1.00 86.06 184 PHE A O 1
ATOM 1444 N N . SER A 1 185 ? -10.621 -13.179 5.951 1.00 86.62 185 SER A N 1
ATOM 1445 C CA . SER A 1 185 ? -10.974 -12.647 7.280 1.00 86.62 185 SER A CA 1
ATOM 1446 C C . SER A 1 185 ? -9.850 -12.826 8.305 1.00 86.62 185 SER A C 1
ATOM 1448 O O . SER A 1 185 ? -9.474 -11.860 8.962 1.00 86.62 185 SER A O 1
ATOM 1450 N N . ILE A 1 186 ? -9.231 -14.011 8.367 1.00 85.12 186 ILE A N 1
ATOM 1451 C CA . ILE A 1 186 ? -8.087 -14.266 9.263 1.00 85.12 186 ILE A CA 1
ATOM 1452 C C . ILE A 1 186 ? -6.910 -13.353 8.922 1.00 85.12 186 ILE A C 1
ATOM 1454 O O . ILE A 1 186 ? -6.235 -12.840 9.810 1.00 85.12 186 ILE A O 1
ATOM 1458 N N . PHE A 1 187 ? -6.639 -13.138 7.633 1.00 84.62 187 PHE A N 1
ATOM 1459 C CA . PHE A 1 187 ? -5.596 -12.211 7.208 1.00 84.62 187 PHE A CA 1
ATOM 1460 C C . PHE A 1 187 ? -5.866 -10.790 7.723 1.00 84.62 187 PHE A C 1
ATOM 1462 O O . PHE A 1 187 ? -4.943 -10.133 8.210 1.00 84.62 187 PHE A O 1
ATOM 1469 N N . VAL A 1 188 ? -7.115 -10.321 7.654 1.00 87.50 188 VAL A N 1
ATOM 1470 C CA . VAL A 1 188 ? -7.493 -9.008 8.194 1.00 87.50 188 VAL A CA 1
ATOM 1471 C C . VAL A 1 188 ? -7.256 -8.962 9.704 1.00 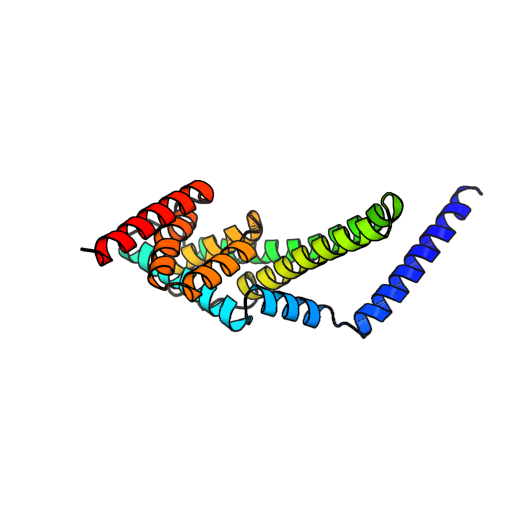87.50 188 VAL A C 1
ATOM 1473 O O . VAL A 1 188 ? -6.555 -8.070 10.172 1.00 87.50 188 VAL A O 1
ATOM 1476 N N . GLU A 1 189 ? -7.767 -9.941 10.446 1.00 86.62 189 GLU A N 1
ATOM 1477 C CA . GLU A 1 189 ? -7.712 -9.986 11.914 1.00 86.62 189 GLU A CA 1
ATOM 1478 C C . GLU A 1 189 ? -6.290 -10.157 12.471 1.00 86.62 189 GLU A C 1
ATOM 1480 O O . GLU A 1 189 ? -5.918 -9.497 13.436 1.00 86.62 189 GLU A O 1
ATOM 1485 N N . GLU A 1 190 ? -5.464 -11.015 11.869 1.00 81.81 190 GLU A N 1
ATOM 1486 C CA . GLU A 1 190 ? -4.151 -11.382 12.426 1.00 81.81 190 GLU A CA 1
ATOM 1487 C C . GLU A 1 190 ? -2.988 -10.565 11.865 1.00 81.81 190 GLU A C 1
ATOM 1489 O O . GLU A 1 190 ? -1.904 -10.513 12.464 1.00 81.81 190 GLU A O 1
ATOM 1494 N N . ILE A 1 191 ? -3.171 -9.976 10.682 1.00 79.31 191 ILE A N 1
ATOM 1495 C CA . ILE A 1 191 ? -2.107 -9.251 9.984 1.00 79.31 191 ILE A CA 1
ATOM 1496 C C . ILE A 1 191 ? -2.450 -7.777 9.896 1.00 79.31 191 ILE A C 1
ATOM 1498 O O . ILE A 1 191 ? -1.640 -6.948 10.313 1.00 79.31 191 ILE A O 1
ATOM 1502 N N . PHE A 1 192 ? -3.620 -7.438 9.361 1.00 81.19 192 PHE A N 1
ATOM 1503 C CA . PHE A 1 192 ? -3.920 -6.053 9.027 1.00 81.19 192 PHE A CA 1
ATOM 1504 C C . PHE A 1 192 ? -4.337 -5.233 10.255 1.00 81.19 192 PHE A C 1
ATOM 1506 O O . PHE A 1 192 ? -3.683 -4.234 10.537 1.00 81.19 192 PHE A O 1
ATOM 1513 N N . VAL A 1 193 ? -5.310 -5.689 11.051 1.00 86.00 193 VAL A N 1
ATOM 1514 C CA . VAL A 1 193 ? -5.763 -5.010 12.284 1.00 86.00 193 VAL A CA 1
ATOM 1515 C C . VAL A 1 193 ? -4.604 -4.737 13.253 1.00 86.00 193 VAL A C 1
ATOM 1517 O O . VAL A 1 193 ? -4.427 -3.580 13.636 1.00 86.00 193 VAL A O 1
ATOM 1520 N N . PRO A 1 194 ? -3.732 -5.710 13.592 1.00 81.81 194 PRO A N 1
ATOM 1521 C CA . PRO A 1 194 ? -2.637 -5.447 14.518 1.00 81.81 194 PRO A CA 1
ATOM 1522 C C . PRO A 1 194 ? -1.585 -4.525 13.892 1.00 81.81 194 PRO A C 1
ATOM 1524 O O . PRO A 1 194 ? -0.924 -3.788 14.611 1.00 81.81 194 PRO A O 1
ATOM 1527 N N . SER A 1 195 ? -1.461 -4.508 12.555 1.00 78.81 195 SER A N 1
ATOM 1528 C CA . SER A 1 195 ? -0.575 -3.561 11.860 1.00 78.81 195 SER A CA 1
ATOM 1529 C C . SER A 1 195 ? -1.059 -2.120 11.947 1.00 78.81 195 SER A C 1
ATOM 1531 O O . SER A 1 195 ? -0.241 -1.204 11.916 1.00 78.81 195 SER A O 1
ATOM 1533 N N . VAL A 1 196 ? -2.374 -1.923 12.049 1.00 79.38 196 VAL A N 1
ATOM 1534 C CA . VAL A 1 196 ? -2.981 -0.608 12.253 1.00 79.38 196 VAL A CA 1
ATOM 1535 C C . VAL A 1 196 ? -2.854 -0.182 13.716 1.00 79.38 196 VAL A C 1
ATOM 1537 O O . VAL A 1 196 ? -2.396 0.926 13.978 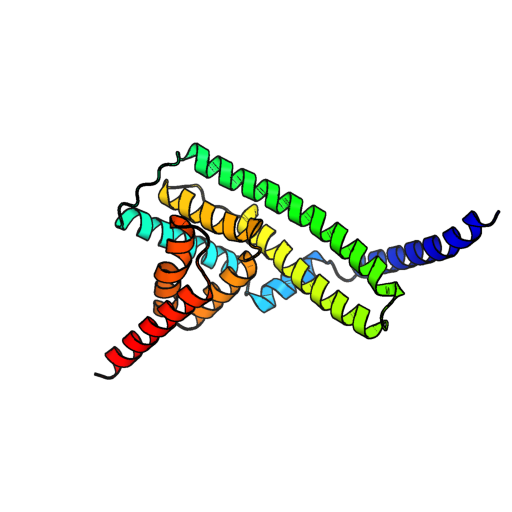1.00 79.38 196 VAL A O 1
ATOM 1540 N N . ALA A 1 197 ? -3.211 -1.058 14.659 1.00 75.31 197 ALA A N 1
ATOM 1541 C CA . ALA A 1 197 ? -3.273 -0.725 16.083 1.00 75.31 197 ALA A CA 1
ATOM 1542 C C . ALA A 1 197 ? -1.894 -0.644 16.766 1.00 75.31 197 ALA A C 1
ATOM 1544 O O . ALA A 1 197 ? -1.637 0.267 17.546 1.00 75.31 197 ALA A O 1
ATOM 1545 N N . GLU A 1 198 ? -0.989 -1.583 16.477 1.00 70.56 198 GLU A N 1
ATOM 1546 C CA . GLU A 1 198 ? 0.310 -1.713 17.164 1.00 70.56 198 GLU A CA 1
ATOM 1547 C C . GLU A 1 198 ? 1.487 -1.202 16.309 1.00 70.56 198 GLU A C 1
ATOM 1549 O O . GLU A 1 198 ? 2.642 -1.211 16.747 1.00 70.56 198 GLU A O 1
ATOM 1554 N N . GLY A 1 199 ? 1.213 -0.771 15.074 1.00 66.38 199 GLY A N 1
ATOM 1555 C CA . GLY A 1 199 ? 2.224 -0.483 14.061 1.00 66.38 199 GLY A CA 1
ATOM 1556 C C . GLY A 1 199 ? 2.753 -1.747 13.372 1.00 66.38 199 GLY A C 1
ATOM 1557 O O . GLY A 1 199 ? 2.201 -2.835 13.496 1.00 66.38 199 GLY A O 1
ATOM 1558 N N . ALA A 1 200 ? 3.833 -1.615 12.596 1.00 56.94 200 ALA A N 1
ATOM 1559 C CA . ALA A 1 200 ? 4.308 -2.654 11.680 1.00 56.94 200 ALA A CA 1
ATOM 1560 C C . ALA A 1 200 ? 4.447 -4.054 12.316 1.00 56.94 200 ALA A C 1
ATOM 1562 O O . ALA A 1 200 ? 5.386 -4.338 13.066 1.00 56.94 200 ALA A O 1
ATOM 1563 N N . VAL A 1 201 ? 3.564 -4.981 11.935 1.00 58.69 201 VAL A N 1
ATOM 1564 C CA . VAL A 1 201 ? 3.643 -6.367 12.402 1.00 58.69 201 VAL A CA 1
ATOM 1565 C C . VAL A 1 201 ? 4.793 -7.086 11.698 1.00 58.69 201 VAL A C 1
ATOM 1567 O O . VAL A 1 201 ? 5.028 -6.957 10.492 1.00 58.69 201 VAL A O 1
ATOM 1570 N N . SER A 1 202 ? 5.513 -7.912 12.458 1.00 58.94 202 SER A N 1
ATOM 1571 C CA . SER A 1 202 ? 6.479 -8.862 11.905 1.00 58.94 202 SER A CA 1
ATOM 1572 C C . SER A 1 202 ? 5.768 -9.850 10.972 1.00 58.94 202 SER A C 1
ATOM 1574 O O . SER A 1 202 ? 5.087 -10.771 11.431 1.00 58.94 202 SER A O 1
ATOM 1576 N N . LEU A 1 203 ? 5.953 -9.670 9.659 1.00 59.78 203 LEU A N 1
ATOM 1577 C CA . LEU A 1 203 ? 5.350 -10.496 8.604 1.00 59.78 203 LEU A CA 1
ATOM 1578 C C . LEU A 1 203 ? 5.514 -12.011 8.860 1.00 59.78 203 LEU A C 1
ATOM 1580 O O . LEU A 1 203 ? 4.525 -12.734 8.763 1.00 59.78 203 LEU A O 1
ATOM 1584 N N . PRO A 1 204 ? 6.6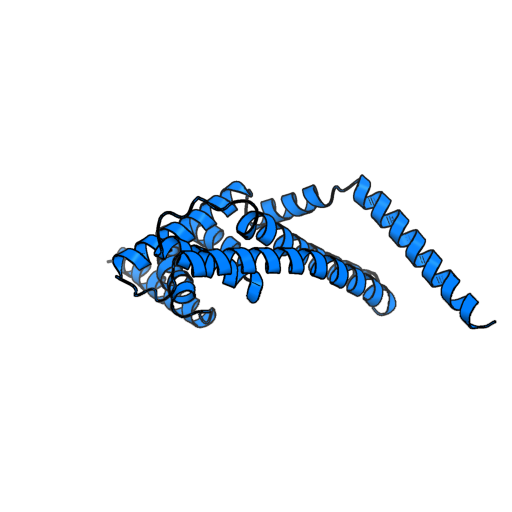97 -12.522 9.269 1.00 61.00 204 PRO A N 1
ATOM 1585 C CA . PRO A 1 204 ? 6.858 -13.941 9.595 1.00 61.00 204 PRO A CA 1
ATOM 1586 C C . PRO A 1 204 ? 5.987 -14.411 10.768 1.00 61.00 204 PRO A C 1
ATOM 1588 O O . PRO A 1 204 ? 5.456 -15.520 10.737 1.00 61.00 204 PRO A O 1
ATOM 1591 N N . LYS A 1 205 ? 5.813 -13.572 11.799 1.00 62.75 205 LYS A N 1
ATOM 1592 C CA . LYS A 1 205 ? 4.984 -13.887 12.974 1.00 62.75 205 LYS A CA 1
ATOM 1593 C C . LYS A 1 205 ? 3.495 -13.890 12.616 1.00 62.75 205 LYS A C 1
ATOM 1595 O O . LYS A 1 205 ? 2.756 -14.743 13.096 1.00 62.75 205 LYS A O 1
ATOM 1600 N N . ALA A 1 206 ? 3.071 -12.957 11.768 1.00 62.72 206 ALA A N 1
ATOM 1601 C CA . ALA A 1 206 ? 1.703 -12.863 11.267 1.00 62.72 206 ALA A CA 1
ATOM 1602 C C . ALA A 1 206 ? 1.343 -14.065 10.374 1.00 62.72 206 ALA A C 1
ATOM 1604 O O . ALA A 1 206 ? 0.342 -14.738 10.602 1.00 62.72 206 ALA A O 1
ATOM 1605 N N . ILE A 1 207 ? 2.233 -14.420 9.440 1.00 68.75 207 ILE A N 1
ATOM 1606 C CA . ILE A 1 207 ? 2.084 -15.603 8.577 1.00 68.75 207 ILE A CA 1
ATOM 1607 C C . ILE A 1 207 ? 2.040 -16.892 9.410 1.00 68.75 207 ILE A C 1
ATOM 1609 O O . ILE A 1 207 ? 1.220 -17.766 9.140 1.00 68.75 207 ILE A O 1
ATOM 1613 N N . GLY A 1 208 ? 2.884 -17.013 10.442 1.00 70.81 208 GLY A N 1
ATOM 1614 C CA . GLY A 1 208 ? 2.879 -18.173 11.339 1.00 70.81 208 GLY A CA 1
ATOM 1615 C C . GLY A 1 208 ? 1.553 -18.361 12.091 1.00 70.81 208 GLY A C 1
ATOM 1616 O O . GLY A 1 208 ? 1.069 -19.490 12.208 1.00 70.81 208 GLY A O 1
ATOM 1617 N N . ARG A 1 209 ? 0.934 -17.265 12.552 1.00 70.44 209 ARG A N 1
ATOM 1618 C CA . ARG A 1 209 ? -0.387 -17.294 13.207 1.00 70.44 209 ARG A CA 1
ATOM 1619 C C . ARG A 1 209 ? -1.499 -17.668 12.230 1.00 70.44 209 ARG A C 1
ATOM 1621 O O . ARG A 1 209 ? -2.245 -18.607 12.498 1.00 70.44 209 ARG A O 1
ATOM 1628 N N . MET A 1 210 ? -1.513 -17.036 11.057 1.00 74.12 210 MET A N 1
ATOM 1629 C CA . MET A 1 210 ? -2.466 -17.339 9.985 1.00 74.12 210 MET A CA 1
ATOM 1630 C C . MET A 1 210 ? -2.395 -18.815 9.559 1.00 74.12 210 MET A C 1
ATOM 1632 O O . MET A 1 210 ? -3.420 -19.471 9.386 1.00 74.12 210 MET A O 1
ATOM 1636 N N . PHE A 1 211 ? -1.187 -19.373 9.438 1.00 75.88 211 PHE A N 1
ATOM 1637 C CA . PHE A 1 211 ? -0.995 -20.778 9.074 1.00 75.88 211 PHE A CA 1
ATOM 1638 C C . PHE A 1 211 ? -1.538 -21.740 10.140 1.00 75.88 211 PHE A C 1
ATOM 1640 O O . PHE A 1 211 ? -2.187 -22.728 9.801 1.00 75.88 211 PHE A O 1
ATOM 1647 N N . THR A 1 212 ? -1.319 -21.432 11.422 1.00 77.50 212 THR A N 1
ATOM 1648 C CA . THR A 1 212 ? -1.842 -22.227 12.546 1.00 77.50 212 THR A CA 1
ATOM 1649 C C . THR A 1 212 ? -3.372 -22.275 12.530 1.00 77.50 212 THR A C 1
ATOM 1651 O O . THR A 1 212 ? -3.945 -23.362 12.533 1.00 77.50 212 THR A O 1
ATOM 1654 N N . GLN A 1 213 ? -4.039 -21.125 12.394 1.00 71.50 213 GLN A N 1
ATOM 1655 C CA . GLN A 1 213 ? -5.506 -21.069 12.354 1.00 71.50 213 GLN A CA 1
ATOM 1656 C C . GLN A 1 213 ? -6.095 -21.729 11.098 1.00 71.50 213 GLN A C 1
ATOM 1658 O O . GLN A 1 213 ? -7.127 -22.397 11.169 1.00 71.50 213 GLN A O 1
ATOM 1663 N N . MET A 1 214 ? -5.428 -21.625 9.942 1.00 73.19 214 MET A N 1
ATOM 1664 C CA . MET A 1 214 ? -5.862 -22.353 8.744 1.00 73.19 214 MET A CA 1
ATOM 1665 C C . MET A 1 214 ? -5.787 -23.876 8.925 1.00 73.19 214 MET A C 1
ATOM 1667 O O . MET A 1 214 ? -6.666 -24.596 8.440 1.00 73.19 214 MET A O 1
ATOM 1671 N N . ILE A 1 215 ? -4.780 -24.386 9.642 1.00 76.31 215 ILE A N 1
ATOM 1672 C CA . ILE A 1 215 ? -4.697 -25.812 9.988 1.00 76.31 215 ILE A CA 1
ATOM 1673 C C . ILE A 1 215 ? -5.860 -26.212 10.900 1.00 76.31 215 ILE A C 1
ATOM 1675 O O . ILE A 1 215 ? -6.529 -27.207 10.618 1.00 76.31 215 ILE A O 1
ATOM 1679 N N . GLU A 1 216 ? -6.141 -25.431 11.943 1.00 75.31 216 GLU A N 1
ATOM 1680 C CA . GLU A 1 216 ? -7.244 -25.690 12.881 1.00 75.31 216 GLU A CA 1
ATOM 1681 C C . GLU A 1 216 ? -8.611 -25.701 12.173 1.00 75.31 216 GLU A C 1
ATOM 1683 O O . GLU A 1 216 ? -9.426 -26.611 12.364 1.00 75.31 216 GLU A O 1
ATOM 1688 N N . LEU A 1 217 ? -8.837 -24.762 11.251 1.00 68.00 217 LEU A N 1
ATOM 1689 C CA . LEU A 1 217 ? -10.041 -24.719 10.416 1.00 68.00 217 LEU A CA 1
ATOM 1690 C C . LEU A 1 217 ? -10.164 -25.921 9.475 1.00 68.00 217 LEU A C 1
ATOM 1692 O O . LEU A 1 217 ? -11.270 -26.397 9.217 1.00 68.00 217 LEU A O 1
ATOM 1696 N N . THR A 1 218 ? -9.044 -26.435 8.969 1.00 69.62 218 THR A N 1
ATOM 1697 C CA . THR A 1 218 ? -9.046 -27.618 8.098 1.00 69.62 218 THR A CA 1
ATOM 1698 C C . THR A 1 218 ? -9.321 -28.895 8.899 1.00 69.62 218 THR A C 1
ATOM 1700 O O . THR A 1 218 ? -10.052 -29.767 8.433 1.00 69.62 218 THR A O 1
ATOM 1703 N N . GLN A 1 219 ? -8.802 -28.989 10.128 1.00 70.88 219 GLN A N 1
ATOM 1704 C CA . GLN A 1 219 ? -9.021 -30.131 11.020 1.00 70.88 219 GLN A CA 1
ATOM 1705 C C . GLN A 1 219 ? -10.456 -30.186 11.564 1.00 70.88 219 GLN A C 1
ATOM 1707 O O . GLN A 1 219 ? -11.052 -31.262 11.583 1.00 70.88 219 GLN A O 1
ATOM 1712 N N . SER A 1 220 ? -11.056 -29.042 11.908 1.00 59.38 220 SER A N 1
ATOM 1713 C CA . SER A 1 220 ? -12.456 -28.976 12.370 1.00 59.38 220 SER A CA 1
ATOM 1714 C C . SER A 1 220 ? -13.494 -29.384 11.314 1.00 59.38 220 SER A C 1
ATOM 1716 O O . SER A 1 220 ? -14.594 -29.781 11.675 1.00 59.38 220 SER A O 1
ATOM 1718 N N . LYS A 1 221 ? -13.157 -29.338 10.016 1.00 55.78 221 LYS A N 1
ATOM 1719 C CA . LYS A 1 221 ? -14.008 -29.854 8.924 1.00 55.78 221 LYS A CA 1
ATOM 1720 C C . LYS A 1 221 ? -13.919 -31.374 8.726 1.00 55.78 221 LYS A C 1
ATOM 1722 O O . LYS A 1 221 ? -14.702 -31.918 7.953 1.00 55.78 221 LYS A O 1
ATOM 1727 N N . SER A 1 222 ? -12.941 -32.039 9.346 1.00 51.50 222 SER A N 1
ATOM 1728 C CA . SER A 1 222 ? -12.698 -33.486 9.204 1.00 51.50 222 SER A CA 1
ATOM 1729 C C . SER A 1 222 ? -13.245 -34.335 10.359 1.00 51.50 222 SER A C 1
ATOM 1731 O O . SER A 1 222 ? -13.136 -35.561 10.309 1.00 51.50 222 SER A O 1
ATOM 1733 N N . ALA A 1 223 ? -13.829 -33.682 11.367 1.00 47.44 223 ALA A N 1
ATOM 1734 C CA . ALA A 1 223 ? -14.537 -34.279 12.497 1.00 47.44 223 ALA A CA 1
ATOM 1735 C C . ALA A 1 223 ? -16.051 -34.094 12.328 1.00 47.44 223 ALA A C 1
ATOM 1737 O O . ALA A 1 223 ? -16.793 -35.012 12.742 1.00 47.44 223 ALA A O 1
#

Foldseek 3Di:
DVVVVVVVVVVVVVVVVVVVCVVCCVVPVLVVVLQVLLCVQQNHLVLLQVLLLVLLVLLLVVCVVVVPDDPDDPVRLVVLLVVLLVLLVVCLVVLVVVLVVLLVVLCPPDDNVVSVVVSVVSCNLSSNLNVLCCSHSPDDDPDDDDPSSSLLNSLQSCCSRVVVCSSVVSSVLSVQCVVDVVLNVLCSVQARNCCSRVNHDDPVVSVVVSVVVVVVVVVVVVD

Secondary structure (DSSP, 8-state):
--HHHHHHHHHHHHHHHHHHHHHHHHHS-HHHHHHHHHHHHH--HHHHHHHHHHHHHHHHHHHHHTT----S-HHHHHHHHHHHHHHHHHHHHHHHHHHHHHHHHHTTTS-HHHHHHHHHHHHHHHHHHHHHHIIIIIS--PPP--HHHHHHHHHHHHHHHTS--HHHHHHHHHHHHHH-HHHHHHHIIIIIHHHHHSSS--HHHHHHHHHHHHHHHHHHT--

Radius of gyration: 21.92 Å; chains: 1; bounding box: 59×56×52 Å